Protein AF-A0A1A8KL13-F1 (afdb_monomer_lite)

InterPro domains:
  IPR046378 Daxx, histone-binding domain [PF20920] (155-240)
  IPR046378 Daxx, histone-binding domain [cd13150] (44-247)
  IPR046426 Daxx, histone-binding domain superfamily [G3DSA:1.20.58.2170] (37-249)

Foldseek 3Di:
DDDDDDDDDDDDDDDDDDDDDPPVVVVVVVVVVVVVVVVVVVLVVVLVVLVVVLVVLVVLLVVLLPDDADPVLVPDCCRSVNVSVVSVVVSLVSLVVSCVSVVHDSDPVFLLQDQDQFDQDPDVQLSVQVSVVCNDPCCLVPPDDLVRSLVSLVVSCVVVVVVDDPVRSSVRSVRRRVVSVVSSVVSVVVRCVVPDDDPVCPPDDPVPDCLVVDVVVVVVVVVVVVVVVVVVVVVVVVVVVVVVVVVVVVVVVVVVVVVVVVPDDDDDDDDDDDDD

Sequence (276 aa):
SLQSKTKVEEEEGKPAAERASTSGVQEVKEESEEAQRKAKRALRKQIAHLENLLKSYNDEISRLQQAELTLDDMETEDSTYIQEHKLKRKMMKIYEKLCELKGCNTLTGRVIEQKIKFKTTRFPEINRKIERFINSPEARSNPPDYHDIRQLVVRVNERHNLCLNRKQVSQIAQEAFRDTGSLLQERRHLDLVYNFGSRLTDAYKPADDPALSDLSLLKKLRSNREVALSRLDDVIKKYAVKQDDTEEQERIRRLEKNGKEKEKPEEGKQTSQVNG

Secondary structure (DSSP, 8-state):
----------------------HHHHHHHHHHHHHHHHHHHHHHHHHHHHHHHHHHHHHHHHHHTT----HHHHTSTT-HHHHHHHHHHHHHHHHHHHHHHHT-------GGGS------SS-HHHHHHHHHHTTSSGGGTS---HHHHHHHHHHHHHHTT----HHHHHHHHHHHHHHHHHHHHHHHHHHHHHT-S-TTTTT--GGG-GGGT-HHHHHHHHHHHHHHHHHHHHHHHHHHHHHHHHHHHHHHHHHHHHHHTT--------------

Structure (mmCIF, N/CA/C/O backbone):
data_AF-A0A1A8KL13-F1
#
_entry.id   AF-A0A1A8KL13-F1
#
loop_
_atom_site.group_PDB
_atom_site.id
_atom_site.type_symbol
_atom_site.label_atom_id
_atom_site.label_alt_id
_atom_site.label_comp_id
_atom_site.label_asym_id
_atom_site.label_entity_id
_atom_site.label_seq_id
_atom_site.pdbx_PDB_ins_code
_atom_site.Cartn_x
_atom_site.Cartn_y
_atom_site.Cartn_z
_atom_site.occupancy
_atom_site.B_iso_or_equiv
_atom_site.auth_seq_id
_atom_site.auth_comp_id
_atom_site.auth_asym_id
_atom_site.auth_atom_id
_atom_site.pdbx_PDB_model_num
ATOM 1 N N . SER A 1 1 ? -56.656 -53.914 -47.369 1.00 37.56 1 SER A N 1
ATOM 2 C CA . SER A 1 1 ? -57.931 -53.498 -47.979 1.00 37.56 1 SER A CA 1
ATOM 3 C C . SER A 1 1 ? -57.873 -52.026 -48.304 1.00 37.56 1 SER A C 1
ATOM 5 O O . SER A 1 1 ? -57.632 -51.271 -47.376 1.00 37.56 1 SER A O 1
ATOM 7 N N . LEU A 1 2 ? -58.028 -51.567 -49.548 1.00 35.72 2 LEU A N 1
ATOM 8 C CA . LEU A 1 2 ? -58.031 -52.230 -50.875 1.00 35.72 2 LEU A CA 1
ATOM 9 C C . LEU A 1 2 ? -57.147 -51.326 -51.800 1.00 35.72 2 LEU A C 1
ATOM 11 O O . LEU A 1 2 ? -56.940 -50.171 -51.453 1.00 35.72 2 LEU A O 1
ATOM 15 N N . GLN A 1 3 ? -56.391 -51.766 -52.822 1.00 30.70 3 GLN A N 1
ATOM 16 C CA . GLN A 1 3 ? -56.797 -52.124 -54.209 1.00 30.70 3 GLN A CA 1
ATOM 17 C C . GLN A 1 3 ? -57.973 -51.268 -54.751 1.00 30.70 3 GLN A C 1
ATOM 19 O O . GLN A 1 3 ? -58.950 -51.104 -54.039 1.00 30.70 3 GLN A O 1
ATOM 24 N N . SER A 1 4 ? -57.981 -50.661 -55.949 1.00 33.69 4 SER A N 1
ATOM 25 C CA . SER A 1 4 ? -57.305 -50.871 -57.260 1.00 33.69 4 SER A CA 1
ATOM 26 C C . SER A 1 4 ? -57.058 -49.506 -57.986 1.00 33.69 4 SER A C 1
ATOM 28 O O . SER A 1 4 ? -57.709 -48.536 -57.625 1.00 33.69 4 SER A O 1
ATOM 30 N N . LYS A 1 5 ? -56.069 -49.278 -58.885 1.00 35.66 5 LYS A N 1
ATOM 31 C CA . LYS A 1 5 ? -55.924 -49.722 -60.313 1.00 35.66 5 LYS A CA 1
ATOM 32 C C . LYS A 1 5 ? -57.134 -49.314 -61.203 1.00 35.66 5 LYS A C 1
ATOM 34 O O . LYS A 1 5 ? -58.242 -49.603 -60.772 1.00 35.66 5 LYS A O 1
ATOM 39 N N . THR A 1 6 ? -57.064 -48.752 -62.435 1.00 33.50 6 THR A N 1
ATOM 40 C CA . THR A 1 6 ? -56.010 -48.274 -63.413 1.00 33.50 6 THR A CA 1
ATOM 41 C C . THR A 1 6 ? -56.727 -47.371 -64.495 1.00 33.50 6 THR A C 1
ATOM 43 O O . THR A 1 6 ? -57.932 -47.222 -64.326 1.00 33.50 6 THR A O 1
ATOM 46 N N . LYS A 1 7 ? -56.248 -46.747 -65.611 1.00 35.25 7 LYS A N 1
ATOM 47 C CA . LYS A 1 7 ? -55.024 -46.601 -66.480 1.00 35.25 7 LYS A CA 1
ATOM 48 C C . LYS A 1 7 ? -55.220 -45.339 -67.421 1.00 35.25 7 LYS A C 1
ATOM 50 O O . LYS A 1 7 ? -56.258 -44.702 -67.297 1.00 35.25 7 LYS A O 1
ATOM 55 N N . VAL A 1 8 ? -54.323 -45.105 -68.408 1.00 35.38 8 VAL A N 1
ATOM 56 C CA . VAL A 1 8 ? -54.383 -44.280 -69.673 1.00 35.38 8 VAL A CA 1
ATOM 57 C C . VAL A 1 8 ? -53.796 -42.850 -69.543 1.00 35.38 8 VAL A C 1
ATOM 59 O O . VAL A 1 8 ? -54.427 -42.003 -68.927 1.00 35.38 8 VAL A O 1
ATOM 62 N N . GLU A 1 9 ? -52.500 -42.607 -69.830 1.00 34.16 9 GLU A N 1
ATOM 63 C CA . GLU A 1 9 ? -51.790 -42.369 -71.136 1.00 34.16 9 GLU A CA 1
ATOM 64 C C . GLU A 1 9 ? -51.893 -40.902 -71.633 1.00 34.16 9 GLU A C 1
ATOM 66 O O . GLU A 1 9 ? -52.992 -40.428 -71.888 1.00 34.16 9 GLU A O 1
ATOM 71 N N . GLU A 1 10 ? -50.813 -40.108 -71.497 1.00 32.88 10 GLU A N 1
ATOM 72 C CA . GLU A 1 10 ? -49.869 -39.613 -72.553 1.00 32.88 10 GLU A CA 1
ATOM 73 C C . GLU A 1 10 ? -50.322 -38.253 -73.158 1.00 32.88 10 GLU A C 1
ATOM 75 O O . GLU A 1 10 ? -51.505 -37.941 -73.132 1.00 32.88 10 GLU A O 1
ATOM 80 N N . GLU A 1 11 ? -49.468 -37.304 -73.577 1.00 33.34 11 GLU A N 1
ATOM 81 C CA . GLU A 1 11 ? -48.111 -37.378 -74.169 1.00 33.34 11 GLU A CA 1
ATOM 82 C C . GLU A 1 11 ? -47.082 -36.373 -73.541 1.00 33.34 11 GLU A C 1
ATOM 84 O O . GLU A 1 11 ? -47.216 -35.985 -72.380 1.00 33.34 11 GLU A O 1
ATOM 89 N N . GLU A 1 12 ? -45.997 -36.012 -74.249 1.00 36.56 12 GLU A N 1
ATOM 90 C CA . GLU A 1 12 ? -44.737 -35.460 -73.695 1.00 36.56 12 GLU A CA 1
ATOM 91 C C . GLU A 1 12 ? -44.716 -33.976 -73.243 1.00 36.56 12 GLU A C 1
ATOM 93 O O . GLU A 1 12 ? -45.310 -33.089 -73.852 1.00 36.56 12 GLU A O 1
ATOM 98 N N . GLY A 1 13 ? -43.860 -33.677 -72.247 1.00 32.94 13 GLY A N 1
ATOM 99 C CA . GLY A 1 13 ? -43.459 -32.308 -71.879 1.00 32.94 13 GLY A CA 1
ATOM 100 C C . GLY A 1 13 ? -42.274 -32.234 -70.896 1.00 32.94 13 GLY A C 1
ATOM 101 O O . GLY A 1 13 ? -42.453 -32.341 -69.686 1.00 32.94 13 GLY A O 1
ATOM 102 N N . LYS A 1 14 ? -41.048 -32.021 -71.398 1.00 40.31 14 LYS A N 1
ATOM 103 C CA . LYS A 1 14 ? -39.829 -31.749 -70.591 1.00 40.31 14 LYS A CA 1
ATOM 104 C C . LYS A 1 14 ? -39.851 -30.307 -70.042 1.00 40.31 14 LYS A C 1
ATOM 106 O O . LYS A 1 14 ? -40.279 -29.415 -70.774 1.00 40.31 14 LYS A O 1
ATOM 111 N N . PRO A 1 15 ? -39.330 -30.039 -68.822 1.00 43.03 15 PRO A N 1
ATOM 112 C CA . PRO A 1 15 ? -37.883 -29.789 -68.708 1.00 43.03 15 PRO A CA 1
ATOM 113 C C . PRO A 1 15 ? -37.191 -30.222 -67.391 1.00 43.03 15 PRO A C 1
ATOM 115 O O . PRO A 1 15 ? -37.821 -30.565 -66.402 1.00 43.03 15 PRO A O 1
ATOM 118 N N . ALA A 1 16 ? -35.854 -30.125 -67.427 1.00 33.81 16 ALA A N 1
ATOM 119 C CA . ALA A 1 16 ? -34.919 -29.872 -66.318 1.00 33.81 16 ALA A CA 1
ATOM 120 C C . ALA A 1 16 ? -35.042 -30.684 -65.006 1.00 33.81 16 ALA A C 1
ATOM 122 O O . ALA A 1 16 ? -35.850 -30.398 -64.131 1.00 33.81 16 ALA A O 1
ATOM 123 N N . ALA A 1 17 ? -34.079 -31.588 -64.788 1.00 40.34 17 ALA A N 1
ATOM 124 C CA . ALA A 1 17 ? -33.784 -32.104 -63.453 1.00 40.34 17 ALA A CA 1
ATOM 125 C C . ALA A 1 17 ? -33.112 -31.019 -62.589 1.00 40.34 17 ALA A C 1
ATOM 127 O O . ALA A 1 17 ? -32.011 -30.561 -62.906 1.00 40.34 17 ALA A O 1
ATOM 128 N N . GLU A 1 18 ? -33.749 -30.653 -61.478 1.00 39.94 18 GLU A N 1
ATOM 129 C CA . GLU A 1 18 ? -33.243 -29.689 -60.497 1.00 39.94 18 GLU A CA 1
ATOM 130 C C . GLU A 1 18 ? -32.043 -30.269 -59.721 1.00 39.94 18 GLU A C 1
ATOM 132 O O . GLU A 1 18 ? -32.175 -30.888 -58.665 1.00 39.94 18 GLU A O 1
ATOM 137 N N . ARG A 1 19 ? -30.831 -30.109 -60.268 1.00 43.16 19 ARG A N 1
ATOM 138 C CA . ARG A 1 19 ? -29.587 -30.428 -59.552 1.00 43.16 19 ARG A CA 1
ATOM 139 C C . ARG A 1 19 ? -29.181 -29.246 -58.675 1.00 43.16 19 ARG A C 1
ATOM 141 O O . ARG A 1 19 ? -28.872 -28.173 -59.185 1.00 43.16 19 ARG A O 1
ATOM 148 N N . ALA A 1 20 ? -29.175 -29.472 -57.362 1.00 48.50 20 ALA A N 1
ATOM 149 C CA . ALA A 1 20 ? -28.914 -28.456 -56.348 1.00 48.50 20 ALA A CA 1
ATOM 150 C C . ALA A 1 20 ? -27.607 -27.677 -56.591 1.00 48.50 20 ALA A C 1
ATOM 152 O O . ALA A 1 20 ? -26.526 -28.262 -56.681 1.00 48.50 20 ALA A O 1
ATOM 153 N N . SER A 1 21 ? -27.703 -26.346 -56.634 1.00 47.25 21 SER A N 1
ATOM 154 C CA . SER A 1 21 ? -26.545 -25.457 -56.767 1.00 47.25 21 SER A CA 1
ATOM 155 C C . SER A 1 21 ? -25.908 -25.196 -55.398 1.00 47.25 21 SER A C 1
ATOM 157 O O . SER A 1 21 ? -26.270 -24.257 -54.692 1.00 47.25 21 SER A O 1
ATOM 159 N N . THR A 1 22 ? -24.972 -26.056 -54.990 1.00 52.09 22 THR A N 1
ATOM 160 C CA . THR A 1 22 ? -24.276 -25.941 -53.692 1.00 52.09 22 THR A CA 1
ATOM 161 C C . THR A 1 22 ? -23.053 -25.013 -53.720 1.00 52.09 22 THR A C 1
ATOM 163 O O . THR A 1 22 ? -22.595 -24.592 -52.658 1.00 52.09 22 THR A O 1
ATOM 166 N N . SER A 1 23 ? -22.538 -24.666 -54.909 1.00 53.09 23 SER A N 1
ATOM 167 C CA . SER A 1 23 ? -21.228 -24.008 -55.094 1.00 53.09 23 SER A CA 1
ATOM 168 C C . SER A 1 23 ? -21.122 -22.640 -54.409 1.00 53.09 23 SER A C 1
ATOM 170 O O . SER A 1 23 ? -20.253 -22.434 -53.564 1.00 53.09 23 SER A O 1
ATOM 172 N N . GLY A 1 24 ? -22.063 -21.726 -54.684 1.00 47.03 24 GLY A N 1
ATOM 173 C CA . GLY A 1 24 ? -21.998 -20.343 -54.185 1.00 47.03 24 GLY A CA 1
ATOM 174 C C . GLY A 1 24 ? -22.129 -20.197 -52.661 1.00 47.03 24 GLY A C 1
ATOM 175 O O . GLY A 1 24 ? -21.811 -19.148 -52.110 1.00 47.03 24 GLY A O 1
ATOM 176 N N . VAL A 1 25 ? -22.565 -21.247 -51.952 1.00 50.44 25 VAL A N 1
ATOM 177 C CA . VAL A 1 25 ? -22.619 -21.274 -50.477 1.00 50.44 25 VAL A CA 1
ATOM 178 C C . VAL A 1 25 ? -21.300 -21.778 -49.869 1.00 50.44 25 VAL A C 1
ATOM 180 O O . VAL A 1 25 ? -21.048 -21.547 -48.685 1.00 50.44 25 VAL A O 1
ATOM 183 N N . GLN A 1 26 ? -20.441 -22.440 -50.653 1.00 53.59 26 GLN A N 1
ATOM 184 C CA . GLN A 1 26 ? -19.089 -22.822 -50.236 1.00 53.59 26 GLN A CA 1
ATOM 185 C C . GLN A 1 26 ? -18.096 -21.677 -50.451 1.00 53.59 26 GLN A C 1
ATOM 187 O O . GLN A 1 26 ? -17.428 -21.289 -49.499 1.00 53.59 26 GLN A O 1
ATOM 192 N N . GLU A 1 27 ? -18.068 -21.062 -51.635 1.00 56.47 27 GLU A N 1
ATOM 193 C CA . GLU A 1 27 ? -17.116 -19.986 -51.973 1.00 56.47 27 GLU A CA 1
ATOM 194 C C . GLU A 1 27 ? -17.206 -18.802 -50.988 1.00 56.47 27 GLU A C 1
ATOM 196 O O . GLU A 1 27 ? -16.209 -18.407 -50.384 1.00 56.47 27 GLU A O 1
ATOM 201 N N . VAL A 1 28 ? -18.423 -18.321 -50.700 1.00 58.62 28 VAL A N 1
ATOM 202 C CA . VAL A 1 28 ? -18.668 -17.227 -49.735 1.00 58.62 28 VAL A CA 1
ATOM 203 C C . VAL A 1 28 ? -18.303 -17.617 -48.289 1.00 58.62 28 VAL A C 1
ATOM 205 O O . VAL A 1 28 ? -17.945 -16.758 -47.476 1.00 58.62 28 VAL A O 1
ATOM 208 N N . LYS A 1 29 ? -18.349 -18.912 -47.936 1.00 61.25 29 LYS A N 1
ATOM 209 C CA . LYS A 1 29 ? -17.841 -19.397 -46.640 1.00 61.25 29 LYS A CA 1
ATOM 210 C C . LYS A 1 29 ? -16.318 -19.436 -46.611 1.00 61.25 29 LYS A C 1
ATOM 212 O O . LYS A 1 29 ? -15.739 -19.047 -45.601 1.00 61.25 29 LYS A O 1
ATOM 217 N N . GLU A 1 30 ? -15.678 -19.878 -47.687 1.00 65.00 30 GLU A N 1
ATOM 218 C CA . GLU A 1 30 ? -14.223 -20.009 -47.765 1.00 65.00 30 GLU A CA 1
ATOM 219 C C . GLU A 1 30 ? -13.527 -18.640 -47.767 1.00 65.00 30 GLU A C 1
ATOM 221 O O . GLU A 1 30 ? -12.576 -18.456 -47.003 1.00 65.00 30 GLU A O 1
ATOM 226 N N . GLU A 1 31 ? -14.055 -17.635 -48.478 1.00 67.88 31 GLU A N 1
ATOM 227 C CA . GLU A 1 31 ? -13.571 -16.247 -48.369 1.00 67.88 31 GLU A CA 1
ATOM 228 C C . GLU A 1 31 ? -13.740 -15.682 -46.948 1.00 67.88 31 GLU A C 1
ATOM 230 O O . GLU A 1 31 ? -12.814 -15.080 -46.394 1.00 67.88 31 GLU A O 1
ATOM 235 N N . SER A 1 32 ? -14.899 -15.913 -46.318 1.00 74.88 32 SER A N 1
ATOM 236 C CA . SER A 1 32 ? -15.169 -15.496 -44.933 1.00 74.88 32 SER A CA 1
ATOM 237 C C . SER A 1 32 ? -14.210 -16.157 -43.936 1.00 74.88 32 SER A C 1
ATOM 239 O O . SER A 1 32 ? -13.670 -15.497 -43.040 1.00 74.88 32 SER A O 1
ATOM 241 N N . GLU A 1 33 ? -13.925 -17.449 -44.104 1.00 77.81 33 GLU A N 1
ATOM 242 C CA . GLU A 1 33 ? -12.931 -18.152 -43.301 1.00 77.81 33 GLU A CA 1
ATOM 243 C C . GLU A 1 33 ? -11.511 -17.638 -43.545 1.00 77.81 33 GLU A C 1
ATOM 245 O O . GLU A 1 33 ? -10.759 -17.462 -42.582 1.00 77.81 33 GLU A O 1
ATOM 250 N N . GLU A 1 34 ? -11.118 -17.362 -44.789 1.00 82.81 34 GLU A N 1
ATOM 251 C CA . GLU A 1 34 ? -9.779 -16.856 -45.080 1.00 82.81 34 GLU A CA 1
ATOM 252 C C . GLU A 1 34 ? -9.581 -15.432 -44.538 1.00 82.81 34 GLU A C 1
ATOM 254 O O . GLU A 1 34 ? -8.545 -15.142 -43.931 1.00 82.81 34 GLU A O 1
ATOM 259 N N . ALA A 1 35 ? -10.597 -14.570 -44.639 1.00 82.94 35 ALA A N 1
ATOM 260 C CA . ALA A 1 35 ? -10.623 -13.252 -44.008 1.00 82.94 35 ALA A CA 1
ATOM 261 C C . ALA A 1 35 ? -10.487 -13.354 -42.477 1.00 82.94 35 ALA A C 1
ATOM 263 O O . ALA A 1 35 ? -9.654 -12.668 -41.875 1.00 82.94 35 ALA A O 1
ATOM 264 N N . GLN A 1 36 ? -11.212 -14.276 -41.834 1.00 83.19 36 GLN A N 1
ATOM 265 C CA . GLN A 1 36 ? -11.056 -14.544 -40.401 1.00 83.19 36 GLN A CA 1
ATOM 266 C C . GLN A 1 36 ? -9.662 -15.084 -40.045 1.00 83.1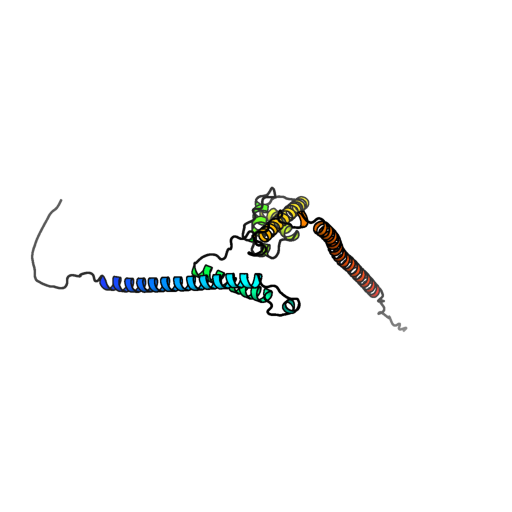9 36 GLN A C 1
ATOM 268 O O . GLN A 1 36 ? -9.108 -14.707 -39.010 1.00 83.19 36 GLN A O 1
ATOM 273 N N . ARG A 1 37 ? -9.069 -15.955 -40.872 1.00 86.56 37 ARG A N 1
ATOM 274 C CA . ARG A 1 37 ? -7.701 -16.477 -40.681 1.00 86.56 37 ARG A CA 1
ATOM 275 C C . ARG A 1 37 ? -6.665 -15.350 -40.817 1.00 86.56 37 ARG A C 1
ATOM 277 O O . ARG A 1 37 ? -5.769 -15.249 -39.974 1.00 86.56 37 ARG A O 1
ATOM 284 N N . LYS A 1 38 ? -6.825 -14.451 -41.797 1.00 88.31 38 LYS A N 1
ATOM 285 C CA . LYS A 1 38 ? -6.020 -13.227 -41.984 1.00 88.31 38 LYS A CA 1
ATOM 286 C C . LYS A 1 38 ? -6.126 -12.294 -40.768 1.00 88.31 38 LYS A C 1
ATOM 288 O O . LYS A 1 38 ? -5.093 -11.925 -40.207 1.00 88.31 38 LYS A O 1
ATOM 293 N N . ALA A 1 39 ? -7.337 -12.008 -40.284 1.00 88.12 39 ALA A N 1
ATOM 294 C CA . ALA A 1 39 ? -7.570 -11.192 -39.087 1.00 88.12 39 ALA A CA 1
ATOM 295 C C . ALA A 1 39 ? -6.948 -11.810 -37.817 1.00 88.12 39 ALA A C 1
ATOM 297 O O . ALA A 1 39 ? -6.201 -11.142 -37.100 1.00 88.12 39 ALA A O 1
ATOM 298 N N . LYS A 1 40 ? -7.153 -13.114 -37.577 1.00 89.44 40 LYS A N 1
ATOM 299 C CA . LYS A 1 40 ? -6.538 -13.856 -36.457 1.00 89.44 40 LYS A CA 1
ATOM 300 C C . LYS A 1 40 ? -5.000 -13.834 -36.529 1.00 89.44 40 LYS A C 1
ATOM 302 O O . LYS A 1 40 ? -4.340 -13.745 -35.493 1.00 89.44 40 LYS A O 1
ATOM 307 N N . ARG A 1 41 ? -4.405 -13.860 -37.731 1.00 92.00 41 ARG A N 1
ATOM 308 C CA . ARG A 1 41 ? -2.948 -13.720 -37.936 1.00 92.00 41 ARG A CA 1
ATOM 309 C C . ARG A 1 41 ? -2.451 -12.294 -37.668 1.00 92.00 41 ARG A C 1
ATOM 311 O O . ARG A 1 41 ? -1.375 -12.145 -37.091 1.00 92.00 41 ARG A O 1
ATOM 318 N N . ALA A 1 42 ? -3.212 -11.266 -38.045 1.00 92.31 42 ALA A N 1
ATOM 319 C CA . ALA A 1 42 ? -2.887 -9.868 -37.750 1.00 92.31 42 ALA A CA 1
ATOM 320 C C . ALA A 1 42 ? -2.924 -9.581 -36.237 1.00 92.31 42 ALA A C 1
ATOM 322 O O . ALA A 1 42 ? -1.948 -9.063 -35.695 1.00 92.31 42 ALA A O 1
ATOM 323 N N . LEU A 1 43 ? -3.976 -10.027 -35.541 1.00 92.56 43 LEU A N 1
ATOM 324 C CA . LEU A 1 43 ? -4.105 -9.913 -34.083 1.00 92.56 43 LEU A CA 1
ATOM 325 C C . LEU A 1 43 ? -2.925 -10.569 -33.345 1.00 92.56 43 LEU A C 1
ATOM 327 O O . LEU A 1 43 ? -2.322 -9.954 -32.469 1.00 92.56 43 LEU A O 1
ATOM 331 N N . ARG A 1 44 ? -2.523 -11.785 -33.747 1.00 94.00 44 ARG A N 1
ATOM 332 C CA . ARG A 1 44 ? -1.343 -12.467 -33.179 1.00 94.00 44 ARG A CA 1
ATOM 333 C C . ARG A 1 44 ? -0.044 -11.673 -33.374 1.00 94.00 44 ARG A C 1
ATOM 335 O O . ARG A 1 44 ? 0.757 -11.610 -32.447 1.00 94.00 44 ARG A O 1
ATOM 342 N N . LYS A 1 45 ? 0.159 -11.037 -34.538 1.00 94.81 45 LYS A N 1
ATOM 343 C CA . LYS A 1 45 ? 1.315 -10.147 -34.771 1.00 94.81 45 LYS A CA 1
ATOM 344 C C . LYS A 1 45 ? 1.280 -8.912 -33.863 1.00 94.81 45 LYS A C 1
ATOM 346 O O . LYS A 1 45 ? 2.317 -8.537 -33.327 1.00 94.81 45 LYS A O 1
ATOM 351 N N . GLN A 1 46 ? 0.109 -8.297 -33.685 1.00 94.75 46 GLN A N 1
ATOM 352 C CA . GLN A 1 46 ? -0.061 -7.120 -32.828 1.00 94.75 46 GLN A CA 1
ATOM 353 C C . GLN A 1 46 ? 0.228 -7.442 -31.355 1.00 94.75 46 GLN A C 1
ATOM 355 O O . GLN A 1 46 ? 0.951 -6.694 -30.702 1.00 94.75 46 GLN A O 1
ATOM 360 N N . ILE A 1 47 ? -0.278 -8.576 -30.856 1.00 95.44 47 ILE A N 1
ATOM 361 C CA . ILE A 1 47 ? -0.001 -9.063 -29.497 1.00 95.44 47 ILE A CA 1
ATOM 362 C C . ILE A 1 47 ? 1.507 -9.287 -29.309 1.00 95.44 47 ILE A C 1
ATOM 364 O O . ILE A 1 47 ? 2.088 -8.687 -28.411 1.00 95.44 47 ILE A O 1
ATOM 368 N N . ALA A 1 48 ? 2.162 -10.034 -30.205 1.00 96.38 48 ALA A N 1
ATOM 369 C CA . ALA A 1 48 ? 3.601 -10.299 -30.110 1.00 96.38 48 ALA A CA 1
ATOM 370 C C . ALA A 1 48 ? 4.464 -9.020 -30.191 1.00 96.38 48 ALA A C 1
ATOM 372 O O . ALA A 1 48 ? 5.498 -8.919 -29.532 1.00 96.38 48 ALA A O 1
ATOM 373 N N . HIS A 1 49 ? 4.050 -8.017 -30.973 1.00 96.56 49 HIS A N 1
ATOM 374 C CA . HIS A 1 49 ? 4.725 -6.716 -31.010 1.00 96.56 49 HIS A CA 1
ATOM 375 C C . HIS A 1 49 ? 4.611 -5.971 -29.670 1.00 96.56 49 HIS A C 1
ATOM 377 O O . HIS A 1 49 ? 5.615 -5.477 -29.160 1.00 96.56 49 HIS A O 1
ATOM 383 N N . LEU A 1 50 ? 3.414 -5.932 -29.076 1.00 96.19 50 LEU A N 1
ATOM 384 C CA . LEU A 1 50 ? 3.184 -5.295 -27.776 1.00 96.19 50 LEU A CA 1
ATOM 385 C C . LEU A 1 50 ? 3.885 -6.041 -26.629 1.00 96.19 50 LEU A C 1
ATOM 387 O O . LEU A 1 50 ? 4.402 -5.394 -25.726 1.00 96.19 50 LEU A O 1
ATOM 391 N N . GLU A 1 51 ? 3.975 -7.372 -26.678 1.00 96.31 51 GLU A N 1
ATOM 392 C CA . GLU A 1 51 ? 4.740 -8.182 -25.715 1.00 96.31 51 GLU A CA 1
ATOM 393 C C . GLU A 1 51 ? 6.250 -7.906 -25.802 1.00 96.31 51 GLU A C 1
ATOM 395 O O . GLU A 1 51 ? 6.904 -7.711 -24.776 1.00 96.31 51 GLU A O 1
ATOM 400 N N . ASN A 1 52 ? 6.803 -7.795 -27.015 1.00 97.00 52 ASN A N 1
ATOM 401 C CA . ASN A 1 52 ? 8.203 -7.408 -27.217 1.00 97.00 52 ASN A CA 1
ATOM 402 C C . ASN A 1 52 ? 8.485 -5.967 -26.752 1.00 97.00 52 ASN A C 1
ATOM 404 O O . ASN A 1 52 ? 9.529 -5.710 -26.152 1.00 97.00 52 ASN A O 1
ATOM 408 N N . LEU A 1 53 ? 7.552 -5.034 -26.974 1.00 96.75 53 LEU A N 1
ATOM 409 C CA . LEU A 1 53 ? 7.658 -3.657 -26.479 1.00 96.75 53 LEU A CA 1
ATOM 410 C C . LEU A 1 53 ? 7.580 -3.596 -24.943 1.00 96.75 53 LEU A C 1
ATOM 412 O O . LEU A 1 53 ? 8.360 -2.880 -24.318 1.00 96.75 53 LEU A O 1
ATOM 416 N N . LEU A 1 54 ? 6.696 -4.392 -24.330 1.00 96.25 54 LEU A N 1
ATOM 417 C CA . LEU A 1 54 ? 6.589 -4.533 -22.876 1.00 96.25 54 LEU A CA 1
ATOM 418 C C . LEU A 1 54 ? 7.902 -5.063 -22.274 1.00 96.25 54 LEU A C 1
ATOM 420 O O . LEU A 1 54 ? 8.374 -4.523 -21.273 1.00 96.25 54 LEU A O 1
ATOM 424 N N . LYS A 1 55 ? 8.530 -6.063 -22.914 1.00 97.06 55 LYS A N 1
ATOM 425 C CA . LYS A 1 55 ? 9.860 -6.551 -22.524 1.00 97.06 55 LYS A CA 1
ATOM 426 C C . LYS A 1 55 ? 10.915 -5.444 -22.631 1.00 97.06 55 LYS A C 1
ATOM 428 O O . LYS A 1 55 ? 11.628 -5.207 -21.663 1.00 97.06 55 LYS A O 1
ATOM 433 N N . SER A 1 56 ? 10.984 -4.740 -23.762 1.00 97.62 56 SER A N 1
ATOM 434 C CA . SER A 1 56 ? 11.947 -3.648 -23.966 1.00 97.62 56 SER A CA 1
ATOM 435 C C . SER A 1 56 ? 11.822 -2.550 -22.901 1.00 97.62 56 SER A C 1
ATOM 437 O O . SER A 1 56 ? 12.839 -2.077 -22.401 1.00 97.62 56 SER A O 1
ATOM 439 N N . TYR A 1 57 ? 10.600 -2.187 -22.495 1.00 97.44 57 TYR A N 1
ATOM 440 C CA . TYR A 1 57 ? 10.387 -1.225 -21.408 1.00 97.44 57 TYR A CA 1
ATOM 441 C C . TYR A 1 57 ? 10.785 -1.781 -20.036 1.00 97.44 57 TYR A C 1
ATOM 443 O O . TYR A 1 57 ? 11.356 -1.046 -19.241 1.00 97.44 57 TYR A O 1
ATOM 451 N N . ASN A 1 58 ? 10.521 -3.058 -19.748 1.00 97.00 58 ASN A N 1
ATOM 452 C CA . ASN A 1 58 ? 10.942 -3.720 -18.508 1.00 97.00 58 ASN A CA 1
ATOM 453 C C . ASN A 1 58 ? 12.479 -3.800 -18.381 1.00 97.00 58 ASN A C 1
ATOM 455 O O . ASN A 1 58 ? 13.030 -3.572 -17.302 1.00 97.00 58 ASN A O 1
ATOM 459 N N . ASP A 1 59 ? 13.179 -4.077 -19.480 1.00 97.19 59 ASP A N 1
ATOM 460 C CA . ASP A 1 59 ? 14.643 -4.131 -19.503 1.00 97.19 59 ASP A CA 1
ATOM 461 C C . ASP A 1 59 ? 15.259 -2.719 -19.371 1.00 97.19 59 ASP A C 1
ATOM 463 O O . ASP A 1 59 ? 16.187 -2.533 -18.586 1.00 97.19 59 ASP A O 1
ATOM 467 N N . GLU A 1 60 ? 14.680 -1.693 -20.007 1.00 97.62 60 GLU A N 1
ATOM 468 C CA . GLU A 1 60 ? 15.104 -0.289 -19.836 1.00 97.62 60 GLU A CA 1
ATOM 469 C C . GLU A 1 60 ? 14.786 0.274 -18.435 1.00 97.62 60 GLU A C 1
ATOM 471 O O . GLU A 1 60 ? 15.612 0.966 -17.844 1.00 97.62 60 GLU A O 1
ATOM 476 N N . ILE A 1 61 ? 13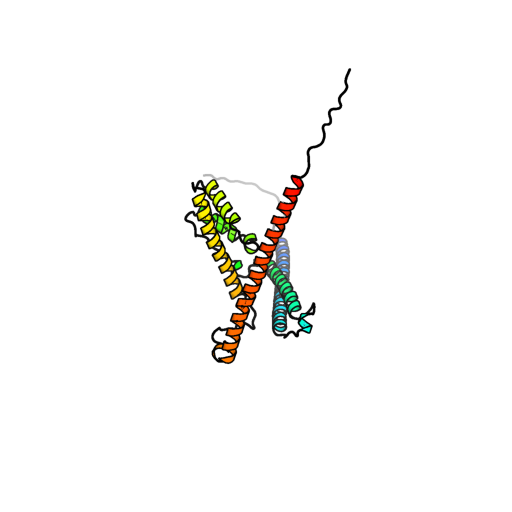.636 -0.072 -17.844 1.00 97.31 61 ILE A N 1
ATOM 477 C CA . ILE A 1 61 ? 13.326 0.232 -16.434 1.00 97.31 61 ILE A CA 1
ATOM 478 C C . ILE A 1 61 ? 14.378 -0.400 -15.512 1.00 97.31 61 ILE A C 1
ATOM 480 O O . ILE A 1 61 ? 14.817 0.240 -14.561 1.00 97.31 61 ILE A O 1
ATOM 484 N N . SER A 1 62 ? 14.827 -1.622 -15.813 1.00 96.94 62 SER A N 1
ATOM 485 C CA . SER A 1 62 ? 15.871 -2.298 -15.030 1.00 96.94 62 SER A CA 1
ATOM 486 C C . SER A 1 62 ? 17.233 -1.605 -15.159 1.00 96.94 62 SER A C 1
ATOM 488 O O . SER A 1 62 ? 17.968 -1.539 -14.179 1.00 96.94 62 SER A O 1
ATOM 490 N N . ARG A 1 63 ? 17.550 -1.043 -16.336 1.00 97.38 63 ARG A N 1
ATOM 491 C CA . ARG A 1 63 ? 18.750 -0.219 -16.557 1.00 97.38 63 ARG A CA 1
ATOM 492 C C . ARG A 1 63 ? 18.687 1.097 -15.775 1.00 97.38 63 ARG A C 1
ATOM 494 O O . ARG A 1 63 ? 19.667 1.470 -15.142 1.00 97.38 63 ARG A O 1
ATOM 501 N N . LEU A 1 64 ? 17.544 1.787 -15.790 1.00 96.81 64 LEU A N 1
ATOM 502 C CA . LEU A 1 64 ? 17.354 3.040 -15.047 1.00 96.81 64 LEU A CA 1
ATOM 503 C C . LEU A 1 64 ? 17.408 2.831 -13.528 1.00 96.81 64 LEU A C 1
ATOM 505 O O . LEU A 1 64 ? 17.993 3.652 -12.834 1.00 96.81 64 LEU A O 1
ATOM 509 N N . GLN A 1 65 ? 16.883 1.711 -13.021 1.00 96.31 65 GLN A N 1
ATOM 510 C CA . GLN A 1 65 ? 16.975 1.333 -11.602 1.00 96.31 65 GLN A CA 1
ATOM 511 C C . GLN A 1 65 ? 18.404 1.016 -11.130 1.00 96.31 65 GLN A C 1
ATOM 513 O O . GLN A 1 65 ? 18.644 0.988 -9.928 1.00 96.31 65 GLN A O 1
ATOM 518 N N . GLN A 1 66 ? 19.332 0.747 -12.054 1.00 96.06 66 GLN A N 1
ATOM 519 C CA . GLN A 1 66 ? 20.754 0.515 -11.773 1.00 96.06 66 GLN A CA 1
ATOM 520 C C . GLN A 1 66 ? 21.610 1.781 -11.920 1.00 96.06 66 GLN A C 1
ATOM 522 O O . GLN A 1 66 ? 22.796 1.744 -11.603 1.00 96.06 66 GLN A O 1
ATOM 527 N N . ALA A 1 67 ? 21.045 2.885 -12.417 1.00 95.56 67 ALA A N 1
ATOM 528 C CA . ALA A 1 67 ? 21.761 4.146 -12.528 1.00 95.56 67 ALA A CA 1
ATOM 529 C C . ALA A 1 67 ? 21.799 4.851 -11.165 1.00 95.56 67 ALA A C 1
ATOM 531 O O . ALA A 1 67 ? 20.757 5.108 -10.564 1.00 95.56 67 ALA A O 1
ATOM 532 N N . GLU A 1 68 ? 22.998 5.193 -10.702 1.00 94.88 68 GLU A N 1
ATOM 533 C CA . GLU A 1 68 ? 23.184 6.104 -9.573 1.00 94.88 68 GLU A CA 1
ATOM 534 C C . GLU A 1 68 ? 22.748 7.527 -9.975 1.00 94.88 68 GLU A C 1
ATOM 536 O O . GLU A 1 68 ? 22.833 7.899 -11.147 1.00 94.88 68 GLU A O 1
ATOM 541 N N . LEU A 1 69 ? 22.255 8.314 -9.013 1.00 95.06 69 LEU A N 1
ATOM 542 C CA . LEU A 1 69 ? 21.904 9.725 -9.205 1.00 95.06 69 LEU A CA 1
ATOM 543 C C . LEU A 1 69 ? 22.847 10.585 -8.364 1.00 95.06 69 LEU A C 1
ATOM 545 O O . LEU A 1 69 ? 23.011 10.332 -7.168 1.00 95.06 69 LEU A O 1
ATOM 549 N N . THR A 1 70 ? 23.420 11.626 -8.964 1.00 96.00 70 THR A N 1
ATOM 550 C CA . THR A 1 70 ? 24.080 12.701 -8.213 1.00 96.00 70 THR A CA 1
ATOM 551 C C . THR A 1 70 ? 23.046 13.648 -7.592 1.00 96.00 70 THR A C 1
ATOM 553 O O . THR A 1 70 ? 21.852 13.577 -7.892 1.00 96.00 70 THR A O 1
ATOM 556 N N . LEU A 1 71 ? 23.491 14.554 -6.714 1.00 95.25 71 LEU A N 1
ATOM 557 C CA . LEU A 1 71 ? 22.613 15.594 -6.162 1.00 95.25 71 LEU A CA 1
ATOM 558 C C . LEU A 1 71 ? 22.087 16.519 -7.270 1.00 95.25 71 LEU A C 1
ATOM 560 O O . LEU A 1 71 ? 20.894 16.805 -7.299 1.00 95.25 71 LEU A O 1
ATOM 564 N N . ASP A 1 72 ? 22.947 16.888 -8.219 1.00 95.00 72 ASP A N 1
ATOM 565 C CA . ASP A 1 72 ? 22.597 17.712 -9.377 1.00 95.00 72 ASP A CA 1
ATOM 566 C C . ASP A 1 72 ? 21.543 17.005 -10.255 1.00 95.00 72 ASP A C 1
ATOM 568 O O . ASP A 1 72 ? 20.552 17.620 -10.649 1.00 95.00 72 ASP A O 1
ATOM 572 N N . ASP A 1 73 ? 21.684 15.690 -10.491 1.00 93.69 73 ASP A N 1
ATOM 573 C CA . ASP A 1 73 ? 20.677 14.896 -11.217 1.00 93.69 73 ASP A CA 1
ATOM 574 C C . ASP A 1 73 ? 19.312 14.923 -10.517 1.00 93.69 73 ASP A C 1
ATOM 576 O O . ASP A 1 73 ? 18.281 14.985 -11.191 1.00 93.69 73 ASP A O 1
ATOM 580 N N . MET A 1 74 ? 19.283 14.879 -9.179 1.00 93.00 74 MET A N 1
ATOM 581 C CA . MET A 1 74 ? 18.041 14.883 -8.394 1.00 93.00 74 MET A CA 1
ATOM 582 C C . MET A 1 74 ? 17.238 16.185 -8.532 1.00 93.00 74 MET A C 1
ATOM 584 O O . MET A 1 74 ? 16.024 16.154 -8.320 1.00 93.00 74 MET A O 1
ATOM 588 N N . GLU A 1 75 ? 17.869 17.297 -8.918 1.00 93.38 75 GLU A N 1
ATOM 589 C CA . GLU A 1 75 ? 17.183 18.567 -9.198 1.00 93.38 75 GLU A CA 1
ATOM 590 C C . GLU A 1 75 ? 16.572 18.624 -10.617 1.00 93.38 75 GLU A C 1
ATOM 592 O O . GLU A 1 75 ? 15.767 19.510 -10.909 1.00 93.38 75 GLU A O 1
ATOM 597 N N . THR A 1 76 ? 16.885 17.670 -11.507 1.00 94.69 76 THR A N 1
ATOM 598 C CA . THR A 1 76 ? 16.430 17.698 -12.912 1.00 94.69 76 THR A CA 1
ATOM 599 C C . THR A 1 76 ? 15.034 17.089 -13.147 1.00 94.69 76 THR A C 1
ATOM 601 O O . THR A 1 76 ? 14.695 15.999 -12.674 1.00 94.69 76 THR A O 1
ATOM 604 N N . GLU A 1 77 ? 14.223 17.747 -13.990 1.00 92.94 77 GLU A N 1
ATOM 605 C CA . GLU A 1 77 ? 12.858 17.308 -14.363 1.00 92.94 77 GLU A CA 1
ATOM 606 C C . GLU A 1 77 ? 12.793 16.019 -15.218 1.00 92.94 77 GLU A C 1
ATOM 608 O O . GLU A 1 77 ? 11.710 15.458 -15.455 1.00 92.94 77 GLU A O 1
ATOM 613 N N . ASP A 1 78 ? 13.936 15.544 -15.715 1.00 92.94 78 ASP A N 1
ATOM 614 C CA . ASP A 1 78 ? 14.052 14.287 -16.462 1.00 92.94 78 ASP A CA 1
ATOM 615 C C . ASP A 1 78 ? 15.188 13.397 -15.945 1.00 92.94 78 ASP A C 1
ATOM 617 O O . ASP A 1 78 ? 15.802 12.651 -16.706 1.00 92.94 78 ASP A O 1
ATOM 621 N N . SER A 1 79 ? 15.435 13.441 -14.632 1.00 95.62 79 SER A N 1
ATOM 622 C CA . SER A 1 79 ? 16.301 12.487 -13.933 1.00 95.62 79 SER A CA 1
ATOM 623 C C . SER A 1 79 ? 15.890 11.034 -14.196 1.00 95.62 79 SER A C 1
ATOM 625 O O . SER A 1 79 ? 14.730 10.734 -14.503 1.00 95.62 79 SER A O 1
ATOM 627 N N . THR A 1 80 ? 16.827 10.095 -14.046 1.00 95.75 80 THR A N 1
ATOM 628 C CA . THR A 1 80 ? 16.608 8.659 -14.321 1.00 95.75 80 THR A CA 1
ATOM 629 C C . THR A 1 80 ? 15.404 8.084 -13.567 1.00 95.75 80 THR A C 1
ATOM 631 O O . THR A 1 80 ? 14.618 7.338 -14.150 1.00 95.75 80 THR A O 1
ATOM 634 N N . TYR A 1 81 ? 15.180 8.507 -12.320 1.00 95.94 81 TYR A N 1
ATOM 635 C CA . TYR A 1 81 ? 13.999 8.166 -11.517 1.00 95.94 81 TYR A CA 1
ATOM 636 C C . TYR A 1 81 ? 12.679 8.675 -12.133 1.00 95.94 81 TYR A C 1
ATOM 638 O O . TYR A 1 81 ? 11.671 7.962 -12.194 1.00 95.94 81 TYR A O 1
ATOM 646 N N . ILE A 1 82 ? 12.670 9.906 -12.651 1.00 96.56 82 ILE A N 1
ATOM 647 C CA . ILE A 1 82 ? 11.500 10.477 -13.324 1.00 96.56 82 ILE A CA 1
ATOM 648 C C . ILE A 1 82 ? 11.269 9.806 -14.691 1.00 96.56 82 ILE A C 1
ATOM 650 O O . ILE A 1 82 ? 10.114 9.536 -15.042 1.00 96.56 82 ILE A O 1
ATOM 654 N N . GLN A 1 83 ? 12.329 9.457 -15.428 1.00 96.19 83 GLN A N 1
ATOM 655 C CA . GLN A 1 83 ? 12.247 8.640 -16.647 1.00 96.19 83 GLN A CA 1
ATOM 656 C C . GLN A 1 83 ? 11.673 7.246 -16.356 1.00 96.19 83 GLN A C 1
ATOM 658 O O . GLN A 1 83 ? 10.762 6.796 -17.057 1.00 96.19 83 GLN A O 1
ATOM 663 N N . GLU A 1 84 ? 12.115 6.591 -15.280 1.00 96.75 84 GLU A N 1
ATOM 664 C CA . GLU A 1 84 ? 11.613 5.288 -14.838 1.00 96.75 84 GLU A CA 1
ATOM 665 C C . GLU A 1 84 ? 10.103 5.349 -14.549 1.00 96.75 84 GLU A C 1
ATOM 667 O O . GLU A 1 84 ? 9.325 4.527 -15.039 1.00 96.75 84 GLU A O 1
ATOM 672 N N . HIS A 1 85 ? 9.645 6.385 -13.838 1.00 96.50 85 HIS A N 1
ATOM 673 C CA . HIS A 1 85 ? 8.222 6.631 -13.591 1.00 96.50 85 HIS A CA 1
ATOM 674 C C . HIS A 1 85 ? 7.435 6.980 -14.876 1.00 96.50 85 HIS A C 1
ATOM 676 O O . HIS A 1 85 ? 6.270 6.585 -15.026 1.00 96.50 85 HIS A O 1
ATOM 682 N N . LYS A 1 86 ? 8.038 7.700 -15.833 1.00 96.88 86 LYS A N 1
ATOM 683 C CA . LYS A 1 86 ? 7.456 7.945 -17.168 1.00 96.88 86 LYS A CA 1
ATOM 684 C C . LYS A 1 86 ? 7.305 6.621 -17.947 1.00 96.88 86 LYS A C 1
ATOM 686 O O . LYS A 1 86 ? 6.256 6.411 -18.559 1.00 96.88 86 LYS A O 1
ATOM 691 N N . LEU A 1 87 ? 8.275 5.703 -17.882 1.00 97.25 87 LEU A N 1
ATOM 692 C CA . LEU A 1 87 ? 8.220 4.384 -18.534 1.00 97.25 87 LEU A CA 1
ATOM 693 C C . LEU A 1 87 ? 7.256 3.408 -17.850 1.00 97.25 87 LEU A C 1
ATOM 695 O O . LEU A 1 87 ? 6.417 2.832 -18.541 1.00 97.25 87 LEU A O 1
ATOM 699 N N . LYS A 1 88 ? 7.276 3.280 -16.516 1.00 96.62 88 LYS A N 1
ATOM 700 C CA . LYS A 1 88 ? 6.319 2.452 -15.751 1.00 96.62 88 LYS A CA 1
ATOM 701 C C . LYS A 1 88 ? 4.864 2.796 -16.103 1.00 96.62 88 LYS A C 1
ATOM 703 O O . LYS A 1 88 ? 4.054 1.901 -16.334 1.00 96.62 88 LYS A O 1
ATOM 708 N N . ARG A 1 89 ? 4.535 4.087 -16.260 1.00 97.25 89 ARG A N 1
ATOM 709 C CA . ARG A 1 89 ? 3.197 4.531 -16.706 1.00 97.25 89 ARG A CA 1
ATOM 710 C C . ARG A 1 89 ? 2.874 4.188 -18.168 1.00 97.25 89 ARG A C 1
ATOM 712 O O . ARG A 1 89 ? 1.712 3.937 -18.473 1.00 97.25 89 ARG A O 1
ATOM 719 N N . LYS A 1 90 ? 3.858 4.149 -19.075 1.00 96.88 90 LYS A N 1
ATOM 720 C CA . LYS A 1 90 ? 3.659 3.657 -20.456 1.00 96.88 90 LYS A CA 1
ATOM 721 C C . LYS A 1 90 ? 3.483 2.132 -20.492 1.00 96.88 90 LYS A C 1
ATOM 723 O O . LYS A 1 90 ? 2.635 1.639 -21.230 1.00 96.88 90 LYS A O 1
ATOM 728 N N . MET A 1 91 ? 4.234 1.402 -19.666 1.00 96.31 91 MET A N 1
ATOM 729 C CA . MET A 1 91 ? 4.179 -0.057 -19.537 1.00 96.31 91 MET A CA 1
ATOM 730 C C . MET A 1 91 ? 2.779 -0.543 -19.127 1.00 96.31 91 MET A C 1
ATOM 732 O O . MET A 1 91 ? 2.243 -1.448 -19.763 1.00 96.31 91 MET A O 1
ATOM 736 N N . MET A 1 92 ? 2.138 0.111 -18.148 1.00 96.12 92 MET A N 1
ATOM 737 C CA . MET A 1 92 ? 0.766 -0.236 -17.739 1.00 96.12 92 MET A CA 1
ATOM 738 C C . MET A 1 92 ? -0.260 -0.056 -18.869 1.00 96.12 92 MET A C 1
ATOM 740 O O . MET A 1 92 ? -1.098 -0.930 -19.059 1.00 96.12 92 MET A O 1
ATOM 744 N N . LYS A 1 93 ? -0.143 0.993 -19.698 1.00 96.44 93 LYS A N 1
ATOM 745 C CA . LYS A 1 93 ? -1.026 1.191 -20.867 1.00 96.44 93 LYS A CA 1
ATOM 746 C C . LYS A 1 93 ? -0.875 0.097 -21.930 1.00 96.44 93 LYS A C 1
ATOM 748 O O . LYS A 1 93 ? -1.841 -0.264 -22.598 1.00 96.44 93 LYS A O 1
ATOM 753 N N . ILE A 1 94 ? 0.335 -0.446 -22.095 1.00 95.75 94 ILE A N 1
ATOM 754 C CA . ILE A 1 94 ? 0.582 -1.592 -22.985 1.00 95.75 94 ILE A CA 1
ATOM 755 C C . ILE A 1 94 ? -0.038 -2.864 -22.395 1.00 95.75 94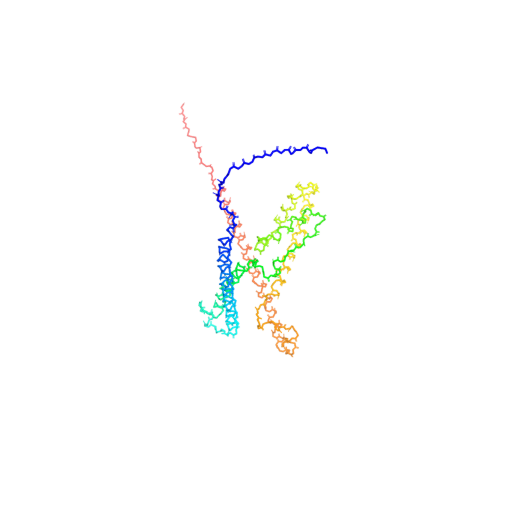 ILE A C 1
ATOM 757 O O . ILE A 1 94 ? -0.654 -3.630 -23.131 1.00 95.75 94 ILE A O 1
ATOM 761 N N . TYR A 1 95 ? 0.074 -3.069 -21.079 1.00 96.00 95 TYR A N 1
ATOM 762 C CA . TYR A 1 95 ? -0.568 -4.183 -20.377 1.00 96.00 95 TYR A CA 1
ATOM 763 C C . TYR A 1 95 ? -2.104 -4.128 -20.479 1.00 96.00 95 TYR A C 1
ATOM 765 O O . TYR A 1 95 ? -2.715 -5.116 -20.879 1.00 96.00 95 TYR A O 1
ATOM 773 N N . GLU A 1 96 ? -2.721 -2.967 -20.238 1.00 96.12 96 GLU A N 1
ATOM 774 C CA . GLU A 1 96 ? -4.161 -2.732 -20.435 1.00 96.12 96 GLU A CA 1
ATOM 775 C C . GLU A 1 96 ? -4.593 -3.110 -21.863 1.00 96.12 96 GLU A C 1
ATOM 777 O O . GLU A 1 96 ? -5.506 -3.919 -22.050 1.00 96.12 96 GLU A O 1
ATOM 782 N N . LYS A 1 97 ? -3.863 -2.626 -22.880 1.00 95.81 97 LYS A N 1
ATOM 783 C CA . LYS A 1 97 ? -4.137 -2.953 -24.288 1.00 95.81 97 LYS A CA 1
ATOM 784 C C . LYS A 1 97 ? -3.927 -4.438 -24.616 1.00 95.81 97 LYS A C 1
ATOM 786 O O . LYS A 1 97 ? -4.654 -4.987 -25.443 1.00 95.81 97 LYS A O 1
ATOM 791 N N . LEU A 1 98 ? -2.964 -5.106 -23.981 1.00 95.94 98 LEU A N 1
ATOM 792 C CA . LEU A 1 98 ? -2.756 -6.550 -24.120 1.00 95.94 98 LEU A CA 1
ATOM 793 C C . LEU A 1 98 ? -3.902 -7.357 -23.500 1.00 95.94 98 LEU A C 1
ATOM 795 O O . LEU A 1 98 ? -4.303 -8.360 -24.091 1.00 95.94 98 LEU A O 1
ATOM 799 N N . CYS A 1 99 ? -4.459 -6.925 -22.365 1.00 96.06 99 CYS A N 1
ATOM 800 C CA . CYS A 1 99 ? -5.641 -7.554 -21.776 1.00 96.06 99 CYS A CA 1
ATOM 801 C C . CYS A 1 99 ? -6.872 -7.396 -22.678 1.00 96.06 99 CYS A C 1
ATOM 803 O O . CYS A 1 99 ? -7.524 -8.400 -22.967 1.00 96.06 99 CYS A O 1
ATOM 805 N N . GLU A 1 100 ? -7.125 -6.197 -23.218 1.00 95.62 100 GLU A N 1
ATOM 806 C CA . GLU A 1 100 ? -8.189 -5.970 -24.212 1.00 95.62 100 GLU A CA 1
ATOM 807 C C . GLU A 1 100 ? -8.056 -6.904 -25.428 1.00 95.62 100 GLU A C 1
ATOM 809 O O . GLU A 1 100 ? -9.003 -7.602 -25.785 1.00 95.62 100 GLU A O 1
ATOM 814 N N . LEU A 1 101 ? -6.870 -6.961 -26.051 1.00 94.38 101 LEU A N 1
ATOM 815 C CA . LEU A 1 101 ? -6.622 -7.765 -27.257 1.00 94.38 101 LEU A CA 1
ATOM 816 C C . LEU A 1 101 ? -6.675 -9.283 -27.010 1.00 94.38 101 LEU A C 1
ATOM 818 O O . LEU A 1 101 ? -6.853 -10.048 -27.960 1.00 94.38 101 LEU A O 1
ATOM 822 N N . LYS A 1 102 ? -6.518 -9.726 -25.756 1.00 93.75 102 LYS A N 1
ATOM 823 C CA . LYS A 1 102 ? -6.640 -11.132 -25.339 1.00 93.75 102 LYS A CA 1
ATOM 824 C C . LYS A 1 102 ? -8.026 -11.490 -24.784 1.00 93.75 102 LYS A C 1
ATOM 826 O O . LYS A 1 102 ? -8.290 -12.672 -24.587 1.00 93.75 102 LYS A O 1
ATOM 831 N N . GLY A 1 103 ? -8.900 -10.510 -24.536 1.00 92.56 103 GLY A N 1
ATOM 832 C CA . GLY A 1 103 ? -10.184 -10.721 -23.854 1.00 92.56 103 GLY A CA 1
ATOM 833 C C . GLY A 1 103 ? -10.047 -11.042 -22.358 1.00 92.56 103 GLY A C 1
ATOM 834 O O . GLY A 1 103 ? -10.934 -11.667 -21.779 1.00 92.56 103 GLY A O 1
ATOM 835 N N . CYS A 1 104 ? -8.934 -10.648 -21.735 1.00 93.88 104 CYS A N 1
ATOM 836 C CA . CYS A 1 104 ? -8.648 -10.883 -20.320 1.00 93.88 104 CYS A CA 1
ATOM 837 C C . CYS A 1 104 ? -9.051 -9.680 -19.454 1.00 93.88 104 CYS A C 1
ATOM 839 O O . CYS A 1 104 ? -9.145 -8.550 -19.931 1.00 93.88 104 CYS A O 1
ATOM 841 N N . ASN A 1 105 ? -9.227 -9.906 -18.149 1.00 92.00 105 ASN A N 1
ATOM 842 C CA . ASN A 1 105 ? -9.304 -8.806 -17.186 1.00 92.00 105 ASN A CA 1
ATOM 843 C C . ASN A 1 105 ? -7.913 -8.167 -16.961 1.00 92.00 105 ASN A C 1
ATOM 845 O O . ASN A 1 105 ? -6.888 -8.720 -17.357 1.00 92.00 105 ASN A O 1
ATOM 849 N N . THR A 1 106 ? -7.887 -6.998 -16.321 1.00 93.31 106 THR A N 1
ATOM 850 C CA . THR A 1 106 ? -6.670 -6.240 -15.973 1.00 93.31 106 THR A CA 1
ATOM 851 C C . THR A 1 106 ? -6.185 -6.491 -14.537 1.00 93.31 106 THR A C 1
ATOM 853 O O . THR A 1 106 ? -5.420 -5.690 -14.001 1.00 93.31 106 THR A O 1
ATOM 856 N N . LEU A 1 107 ? -6.648 -7.565 -13.885 1.00 92.62 107 LEU A N 1
ATOM 857 C CA . LEU A 1 107 ? -6.237 -7.908 -12.522 1.00 92.62 107 LEU A CA 1
ATOM 858 C C . LEU A 1 107 ? -4.831 -8.513 -12.531 1.00 92.62 107 LEU A C 1
ATOM 860 O O . LEU A 1 107 ? -4.502 -9.366 -13.355 1.00 92.62 107 LEU A O 1
ATOM 864 N N . THR A 1 108 ? -4.015 -8.082 -11.576 1.00 92.75 108 THR A N 1
ATOM 865 C CA . THR A 1 108 ? -2.596 -8.445 -11.471 1.00 92.75 108 THR A CA 1
ATOM 866 C C . THR A 1 108 ? -2.325 -9.561 -10.459 1.00 92.75 108 THR A C 1
ATOM 868 O O . THR A 1 108 ? -1.199 -10.040 -10.364 1.00 92.75 108 THR A O 1
ATOM 871 N N . GLY A 1 109 ? -3.342 -10.001 -9.710 1.00 92.69 109 GLY A N 1
ATOM 872 C CA . GLY A 1 109 ? -3.226 -10.992 -8.635 1.00 92.69 109 GLY A CA 1
ATOM 873 C C . GLY A 1 109 ? -2.833 -10.391 -7.279 1.00 92.69 109 GLY A C 1
ATOM 874 O O . GLY A 1 109 ? -2.598 -11.130 -6.320 1.00 92.69 109 GLY A O 1
ATOM 875 N N . ARG A 1 110 ? -2.762 -9.057 -7.183 1.00 94.31 110 ARG A N 1
ATOM 876 C CA . ARG A 1 110 ? -2.289 -8.327 -5.998 1.00 94.31 110 ARG A CA 1
ATOM 877 C C . ARG A 1 110 ? -3.159 -8.532 -4.765 1.00 94.31 110 ARG A C 1
ATOM 879 O O . ARG A 1 110 ? -4.369 -8.737 -4.844 1.00 94.31 110 ARG A O 1
ATOM 886 N N . VAL A 1 111 ? -2.559 -8.378 -3.586 1.00 94.12 111 VAL A N 1
ATOM 887 C CA . VAL A 1 111 ? -3.257 -8.601 -2.312 1.00 94.12 111 VAL A CA 1
ATOM 888 C C . VAL A 1 111 ? -4.361 -7.559 -2.068 1.00 94.12 111 VAL A C 1
ATOM 890 O O . VAL A 1 111 ? -5.403 -7.919 -1.524 1.00 94.12 111 VAL A O 1
ATOM 893 N N . ILE A 1 112 ? -4.253 -6.324 -2.583 1.00 91.62 112 ILE A N 1
ATOM 894 C CA . ILE A 1 112 ? -5.384 -5.362 -2.586 1.00 91.62 112 ILE A CA 1
ATOM 895 C C . ILE A 1 112 ? -6.576 -5.758 -3.480 1.00 91.62 112 ILE A C 1
ATOM 897 O O . ILE A 1 112 ? -7.672 -5.216 -3.312 1.00 91.62 112 ILE A O 1
ATOM 901 N N . GLU A 1 113 ? -6.392 -6.677 -4.431 1.00 91.81 113 GLU A N 1
ATOM 902 C CA . GLU A 1 113 ? -7.471 -7.215 -5.272 1.00 91.81 113 GLU A CA 1
ATOM 903 C C . GLU A 1 113 ? -8.222 -8.348 -4.553 1.00 91.81 113 GLU A C 1
ATOM 905 O O . GLU A 1 113 ? -9.373 -8.643 -4.882 1.00 91.81 113 GLU A O 1
ATOM 910 N N . GLN A 1 114 ? -7.605 -8.958 -3.533 1.00 92.75 114 GLN A N 1
ATOM 911 C CA . GLN A 1 114 ? -8.190 -10.062 -2.783 1.00 92.75 114 GLN A CA 1
ATOM 912 C C . GLN A 1 114 ? -9.336 -9.591 -1.877 1.00 92.75 114 GLN A C 1
ATOM 914 O O . GLN A 1 114 ? -9.266 -8.574 -1.172 1.00 92.75 114 GLN A O 1
ATOM 919 N N . LYS A 1 115 ? -10.419 -10.376 -1.886 1.00 94.56 115 LYS A N 1
ATOM 920 C CA . LYS A 1 115 ? -11.636 -10.093 -1.126 1.00 94.56 115 LYS A CA 1
ATOM 921 C C . LYS A 1 115 ? -11.460 -10.461 0.352 1.00 94.56 115 LYS A C 1
ATOM 923 O O . LYS A 1 115 ? -11.432 -11.644 0.696 1.00 94.56 115 LYS A O 1
ATOM 928 N N . ILE A 1 116 ? -11.456 -9.456 1.227 1.00 95.31 116 ILE A N 1
ATOM 929 C CA . ILE A 1 116 ? -11.521 -9.648 2.683 1.00 95.31 116 ILE A CA 1
ATOM 930 C C . ILE A 1 116 ? -12.852 -10.330 3.025 1.00 95.31 116 ILE A C 1
ATOM 932 O O . ILE A 1 116 ? -13.911 -9.879 2.583 1.00 95.31 116 ILE A O 1
ATOM 936 N N . LYS A 1 117 ? -12.810 -11.399 3.825 1.00 95.94 117 LYS A N 1
ATOM 937 C CA . LYS A 1 117 ? -13.999 -12.035 4.412 1.00 95.94 117 LYS A CA 1
ATOM 938 C C . LYS A 1 117 ? -14.228 -11.432 5.795 1.00 95.94 117 LYS A C 1
ATOM 940 O O . LYS A 1 117 ? -13.309 -11.455 6.606 1.00 95.94 117 LYS A O 1
ATOM 945 N N . PHE A 1 118 ? -15.422 -10.920 6.083 1.00 95.81 118 PHE A N 1
ATOM 946 C CA . PHE A 1 118 ? -15.698 -10.248 7.359 1.00 95.81 118 PHE A CA 1
ATOM 947 C C . PHE A 1 118 ? -16.676 -11.065 8.209 1.00 95.81 118 PHE A C 1
ATOM 949 O O . PHE A 1 118 ? -17.793 -11.356 7.778 1.00 95.81 118 PHE A O 1
ATOM 956 N N . LYS A 1 119 ? -16.251 -11.457 9.418 1.00 94.56 119 LYS A N 1
ATOM 957 C CA . LYS A 1 119 ? -17.006 -12.359 10.312 1.00 94.56 119 LYS A CA 1
ATOM 958 C C . LYS A 1 119 ? -16.984 -11.961 11.800 1.00 94.56 119 LYS A C 1
ATOM 960 O O . LYS A 1 119 ? -17.379 -12.771 12.629 1.00 94.56 119 LYS A O 1
ATOM 965 N N . THR A 1 120 ? -16.554 -10.743 12.140 1.00 92.44 120 THR A N 1
ATOM 966 C CA . THR A 1 120 ? -16.406 -10.274 13.535 1.00 92.44 120 THR A CA 1
ATOM 967 C C . THR A 1 120 ? -17.699 -10.341 14.348 1.00 92.44 120 THR A C 1
ATOM 969 O O . THR A 1 120 ? -17.687 -10.789 15.492 1.00 92.44 120 THR A O 1
ATOM 972 N N . THR A 1 121 ? -18.829 -9.881 13.800 1.00 93.88 121 THR A N 1
ATOM 973 C CA . THR A 1 121 ? -20.055 -9.736 14.602 1.00 93.88 121 THR A CA 1
ATOM 974 C C . THR A 1 121 ? -20.871 -11.028 14.638 1.00 93.88 121 THR A C 1
ATOM 976 O O . THR A 1 121 ? -20.812 -11.849 13.721 1.00 93.88 121 THR A O 1
ATOM 979 N N . ARG A 1 122 ? -21.721 -11.180 15.660 1.00 93.62 122 ARG A N 1
ATOM 980 C CA . ARG A 1 122 ? -22.669 -12.306 15.770 1.00 93.62 122 ARG A CA 1
ATOM 981 C C . ARG A 1 122 ? -23.815 -12.263 14.741 1.00 93.62 122 ARG A C 1
ATOM 983 O O . ARG A 1 122 ? -24.582 -13.214 14.675 1.00 93.62 122 ARG A O 1
ATOM 990 N N . PHE A 1 123 ? -23.933 -11.192 13.949 1.00 95.44 123 PHE A N 1
ATOM 991 C CA . PHE A 1 123 ? -25.054 -10.942 13.037 1.00 95.44 123 PHE A CA 1
ATOM 992 C C . PHE A 1 123 ? -24.607 -11.082 11.569 1.00 95.44 123 PHE A C 1
ATOM 994 O O . PHE A 1 123 ? -23.896 -10.206 11.055 1.00 95.44 123 PHE A O 1
ATOM 1001 N N . PRO A 1 124 ? -25.001 -12.157 10.855 1.00 96.19 124 PRO A N 1
ATOM 1002 C CA . PRO A 1 124 ? -24.623 -12.372 9.456 1.00 96.19 124 PRO A CA 1
ATOM 1003 C C . PRO A 1 124 ? -25.005 -11.215 8.523 1.00 96.19 124 PRO A C 1
ATOM 1005 O O . PRO A 1 124 ? -24.328 -10.979 7.526 1.00 96.19 124 PRO A O 1
ATOM 1008 N N . GLU A 1 125 ? -26.059 -10.471 8.843 1.00 96.44 125 GLU A N 1
ATOM 1009 C CA . GLU A 1 125 ? -26.605 -9.347 8.079 1.00 96.44 125 GLU A CA 1
ATOM 1010 C C . GLU A 1 125 ? -25.635 -8.162 8.109 1.00 96.44 125 GLU A C 1
ATOM 1012 O O . GLU A 1 125 ? -25.312 -7.590 7.062 1.00 96.44 125 GLU A O 1
ATOM 1017 N N . ILE A 1 126 ? -25.118 -7.847 9.306 1.00 96.50 126 ILE A N 1
ATOM 1018 C CA . ILE A 1 126 ? -24.109 -6.805 9.528 1.00 96.50 126 ILE A CA 1
ATOM 1019 C C . ILE A 1 126 ? -22.821 -7.225 8.825 1.00 96.50 126 ILE A C 1
ATOM 1021 O O . ILE A 1 126 ? -22.294 -6.471 8.004 1.00 96.50 126 ILE A O 1
ATOM 1025 N N . ASN A 1 127 ? -22.378 -8.465 9.055 1.00 97.31 127 ASN A N 1
ATOM 1026 C CA . ASN A 1 127 ? -21.169 -9.005 8.441 1.00 97.31 127 ASN A CA 1
ATOM 1027 C C . ASN A 1 127 ? -21.220 -8.921 6.905 1.00 97.31 127 ASN A C 1
ATOM 1029 O O . ASN A 1 127 ? -20.330 -8.344 6.286 1.00 97.31 127 ASN A O 1
ATOM 1033 N N . ARG A 1 128 ? -22.311 -9.385 6.277 1.00 96.81 128 ARG A N 1
ATOM 1034 C CA . ARG A 1 128 ? -22.543 -9.302 4.820 1.00 96.81 128 ARG A CA 1
ATOM 1035 C C . ARG A 1 128 ? -22.645 -7.867 4.295 1.00 96.81 128 ARG A C 1
ATOM 1037 O O . ARG A 1 128 ? -22.499 -7.660 3.088 1.00 96.81 128 ARG A O 1
ATOM 1044 N N . LYS A 1 129 ? -22.983 -6.873 5.122 1.00 96.19 129 LYS A N 1
ATOM 1045 C CA . LYS A 1 129 ? -23.060 -5.462 4.704 1.00 96.19 129 LYS A CA 1
ATOM 1046 C C . LYS A 1 129 ? -21.695 -4.778 4.798 1.00 96.19 129 LYS A C 1
ATOM 1048 O O . LYS A 1 129 ? -21.325 -4.108 3.837 1.00 96.19 129 LYS A O 1
ATOM 1053 N N . ILE A 1 130 ? -20.938 -5.020 5.869 1.00 96.44 130 ILE A N 1
ATOM 1054 C CA . ILE A 1 130 ? -19.556 -4.539 6.028 1.00 96.44 130 ILE A CA 1
ATOM 1055 C C . ILE A 1 130 ? -18.637 -5.207 4.995 1.00 96.44 130 ILE A C 1
ATOM 1057 O O . ILE A 1 130 ? -17.928 -4.502 4.285 1.00 96.44 130 ILE A O 1
ATOM 1061 N N . GLU A 1 131 ? -18.735 -6.526 4.784 1.00 96.75 131 GLU A N 1
ATOM 1062 C CA . GLU A 1 131 ? -17.932 -7.249 3.781 1.00 96.75 131 GLU A CA 1
ATOM 1063 C C . GLU A 1 131 ? -18.107 -6.686 2.358 1.00 96.75 131 GLU A C 1
ATOM 1065 O O . GLU A 1 131 ? -17.157 -6.645 1.579 1.00 96.75 131 GLU A O 1
ATOM 1070 N N . ARG A 1 132 ? -19.313 -6.222 2.004 1.00 95.69 132 ARG A N 1
ATOM 1071 C CA . ARG A 1 132 ? -19.562 -5.562 0.710 1.00 95.69 132 ARG A CA 1
ATOM 1072 C C . ARG A 1 132 ? -19.010 -4.139 0.646 1.00 95.69 132 ARG A C 1
ATOM 1074 O O . ARG A 1 132 ? -18.683 -3.691 -0.445 1.00 95.69 132 ARG A O 1
ATOM 1081 N N . PHE A 1 133 ? -18.913 -3.443 1.778 1.00 95.12 133 PHE A N 1
ATOM 1082 C CA . PHE A 1 133 ? -18.361 -2.092 1.838 1.00 95.12 133 PHE A CA 1
ATOM 1083 C C . PHE A 1 133 ? -16.830 -2.109 1.733 1.00 95.12 133 PHE A C 1
ATOM 1085 O O . PHE A 1 133 ? -16.281 -1.497 0.831 1.00 95.12 133 PHE A O 1
ATOM 1092 N N . ILE A 1 134 ? -16.136 -2.896 2.563 1.00 95.38 134 ILE A N 1
ATOM 1093 C CA . ILE A 1 134 ? -14.655 -2.935 2.641 1.00 95.38 134 ILE A CA 1
ATOM 1094 C C . ILE A 1 134 ? -13.962 -3.526 1.393 1.00 95.38 134 ILE A C 1
ATOM 1096 O O . ILE A 1 134 ? -12.739 -3.462 1.244 1.00 95.38 134 ILE A O 1
ATOM 1100 N N . ASN A 1 135 ? -14.749 -4.134 0.503 1.00 94.88 135 ASN A N 1
ATOM 1101 C CA . ASN A 1 135 ? -14.316 -4.659 -0.791 1.00 94.88 135 ASN A CA 1
ATOM 1102 C C . ASN A 1 135 ? -14.871 -3.851 -1.979 1.00 94.88 135 ASN A C 1
ATOM 1104 O O . ASN A 1 135 ? -14.739 -4.290 -3.121 1.00 94.88 135 ASN A O 1
ATOM 1108 N N . SER A 1 136 ? -15.498 -2.694 -1.740 1.00 93.19 136 SER A N 1
ATOM 1109 C CA . SER A 1 136 ? -15.861 -1.770 -2.815 1.00 93.19 136 SER A CA 1
ATOM 1110 C C . SER A 1 136 ? -14.598 -1.144 -3.437 1.00 93.19 136 SER A C 1
ATOM 1112 O O . SER A 1 136 ? -13.549 -1.086 -2.787 1.00 93.19 136 SER A O 1
ATOM 1114 N N . PRO A 1 137 ? -14.658 -0.646 -4.687 1.00 87.81 137 PRO A N 1
ATOM 1115 C CA . PRO A 1 137 ? -13.548 0.103 -5.276 1.00 87.81 137 PRO A CA 1
ATOM 1116 C C . PRO A 1 137 ? -13.180 1.355 -4.467 1.00 87.81 137 PRO A C 1
ATOM 1118 O O . PRO A 1 137 ? -11.999 1.656 -4.322 1.00 87.81 137 PRO A O 1
ATOM 1121 N N . GLU A 1 138 ? -14.190 2.026 -3.911 1.00 87.06 138 GLU A N 1
ATOM 1122 C CA . GLU A 1 138 ? -14.092 3.231 -3.082 1.00 87.06 138 GLU A CA 1
ATOM 1123 C C . GLU A 1 138 ? -13.292 2.976 -1.796 1.00 87.06 138 GLU A C 1
ATOM 1125 O O . GLU A 1 138 ? -12.301 3.664 -1.548 1.00 87.06 138 GLU A O 1
ATOM 1130 N N . ALA A 1 139 ? -13.612 1.900 -1.064 1.00 86.50 139 ALA A N 1
ATOM 1131 C CA . ALA A 1 139 ? -12.949 1.517 0.188 1.00 86.50 139 ALA A CA 1
ATOM 1132 C C . ALA A 1 139 ? -11.466 1.114 0.039 1.00 86.50 139 ALA A C 1
ATOM 1134 O O . ALA A 1 139 ? -10.783 0.882 1.038 1.00 86.50 139 ALA A O 1
ATOM 1135 N N . ARG A 1 140 ? -10.948 1.017 -1.196 1.00 82.69 140 ARG A N 1
ATOM 1136 C CA . ARG A 1 140 ? -9.510 0.837 -1.473 1.00 82.69 140 ARG A CA 1
ATOM 1137 C C . ARG A 1 140 ? -8.744 2.160 -1.545 1.00 82.69 140 ARG A C 1
ATOM 1139 O O . ARG A 1 140 ? -7.539 2.155 -1.312 1.00 82.69 140 ARG A O 1
ATOM 1146 N N . SER A 1 141 ? -9.424 3.265 -1.859 1.00 86.19 141 SER A N 1
ATOM 1147 C CA . SER A 1 141 ? -8.835 4.610 -1.911 1.00 86.19 141 SER A CA 1
ATOM 1148 C C . SER A 1 141 ? -9.143 5.412 -0.647 1.00 86.19 141 SER A C 1
ATOM 1150 O O . SER A 1 141 ? -8.245 6.041 -0.097 1.00 86.19 141 SER A O 1
ATOM 1152 N N . ASN A 1 142 ? -10.392 5.359 -0.178 1.00 90.62 142 ASN A N 1
ATOM 1153 C CA . ASN A 1 142 ? -10.860 6.015 1.037 1.00 90.62 142 ASN A CA 1
ATOM 1154 C C . ASN A 1 142 ? -11.377 4.945 2.018 1.00 90.62 142 ASN A C 1
ATOM 1156 O O . ASN A 1 142 ? -12.489 4.449 1.826 1.00 90.62 142 ASN A O 1
ATOM 1160 N N . PRO A 1 143 ? -10.581 4.506 3.010 1.00 91.69 143 PRO A N 1
ATOM 1161 C CA . PRO A 1 143 ? -11.031 3.504 3.973 1.00 91.69 143 PRO A CA 1
ATOM 1162 C C . PRO A 1 143 ? -12.164 4.067 4.857 1.00 91.69 143 PRO A C 1
ATOM 1164 O O . PRO A 1 143 ? -12.152 5.263 5.142 1.00 91.69 143 PRO A O 1
ATOM 1167 N N . PRO A 1 144 ? -13.119 3.230 5.314 1.00 94.94 144 PRO A N 1
ATOM 1168 C CA . PRO A 1 144 ? -14.202 3.664 6.197 1.00 94.94 144 PRO A CA 1
ATOM 1169 C C . PRO A 1 144 ? -13.693 4.337 7.469 1.00 94.94 144 PRO A C 1
ATOM 1171 O O . PRO A 1 144 ? -12.751 3.844 8.097 1.00 94.94 144 PRO A O 1
ATOM 1174 N N . ASP A 1 145 ? -14.404 5.371 7.910 1.00 96.06 145 ASP A N 1
ATOM 1175 C CA . ASP A 1 145 ? -14.279 5.883 9.272 1.00 96.06 145 ASP A CA 1
ATOM 1176 C C . ASP A 1 145 ? -15.220 5.133 10.251 1.00 96.06 145 ASP A C 1
ATOM 1178 O O . ASP A 1 145 ? -15.913 4.164 9.908 1.00 96.06 145 ASP A O 1
ATOM 1182 N N . TYR A 1 146 ? -15.244 5.559 11.516 1.00 97.44 146 TYR A N 1
ATOM 1183 C CA . TYR A 1 146 ? -16.158 4.990 12.512 1.00 97.44 146 TYR A CA 1
ATOM 1184 C C . TYR A 1 146 ? -17.633 5.334 12.229 1.00 97.44 146 TYR A C 1
ATOM 1186 O O . TYR A 1 146 ? -18.524 4.537 12.544 1.00 97.44 146 TYR A O 1
ATOM 1194 N N . HIS A 1 147 ? -17.915 6.495 11.632 1.00 96.94 147 HIS A N 1
ATOM 1195 C CA . HIS A 1 147 ? -19.266 6.912 11.278 1.00 96.94 147 HIS A CA 1
ATOM 1196 C C . HIS A 1 147 ? -19.847 6.014 10.178 1.00 96.94 147 HIS A C 1
ATOM 1198 O O . HIS A 1 147 ? -20.968 5.534 10.338 1.00 96.94 147 HIS A O 1
ATOM 1204 N N . ASP A 1 148 ? -19.084 5.705 9.128 1.00 96.44 148 ASP A N 1
ATOM 1205 C CA . ASP A 1 148 ? -19.452 4.784 8.050 1.00 96.44 148 ASP A CA 1
ATOM 1206 C C . ASP A 1 148 ? -19.888 3.426 8.600 1.00 96.44 148 ASP A C 1
ATOM 1208 O O . ASP A 1 148 ? -21.019 2.980 8.373 1.00 96.44 148 ASP A O 1
ATOM 1212 N N . ILE A 1 149 ? -19.014 2.783 9.385 1.00 97.25 149 ILE A N 1
ATOM 1213 C CA . ILE A 1 149 ? -19.291 1.473 9.985 1.00 97.25 149 ILE A CA 1
ATOM 1214 C C . ILE A 1 149 ? -20.507 1.551 10.910 1.00 97.25 149 ILE A C 1
ATOM 1216 O O . ILE A 1 149 ? -21.407 0.710 10.818 1.00 97.25 149 ILE A O 1
ATOM 1220 N N . ARG A 1 150 ? -20.609 2.593 11.743 1.00 97.56 150 ARG A N 1
ATOM 1221 C CA . ARG A 1 150 ? -21.763 2.786 12.626 1.00 97.56 150 ARG A CA 1
ATOM 1222 C C . ARG A 1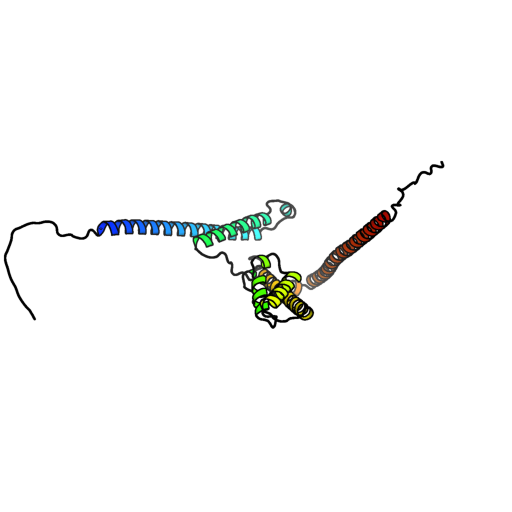 150 ? -23.068 2.969 11.846 1.00 97.56 150 ARG A C 1
ATOM 1224 O O . ARG A 1 150 ? -24.072 2.363 12.214 1.00 97.56 150 ARG A O 1
ATOM 1231 N N . GLN A 1 151 ? -23.071 3.733 10.756 1.00 97.31 151 GLN A N 1
ATOM 1232 C CA . GLN A 1 151 ? -24.251 3.909 9.904 1.00 97.31 151 GLN A CA 1
ATOM 1233 C C . GLN A 1 151 ? -24.592 2.642 9.109 1.00 97.31 151 GLN A C 1
ATOM 1235 O O . GLN A 1 151 ? -25.751 2.436 8.749 1.00 97.31 151 GLN A O 1
ATOM 1240 N N . LEU A 1 152 ? -23.624 1.770 8.809 1.00 96.31 152 LEU A N 1
ATOM 1241 C CA . LEU A 1 152 ? -23.904 0.441 8.254 1.00 96.31 152 LEU A CA 1
ATOM 1242 C C . LEU A 1 152 ? -24.579 -0.464 9.300 1.00 96.31 152 LEU A C 1
ATOM 1244 O O . LEU A 1 152 ? -25.551 -1.132 8.954 1.00 96.31 152 LEU A O 1
ATOM 1248 N N . VAL A 1 153 ? -24.141 -0.437 10.567 1.00 97.00 153 VAL A N 1
ATOM 1249 C CA . VAL A 1 153 ? -24.788 -1.178 11.671 1.00 97.00 153 VAL A CA 1
ATOM 1250 C C . VAL A 1 153 ? -26.215 -0.676 11.926 1.00 97.00 153 VAL A C 1
ATOM 1252 O O . VAL A 1 153 ? -27.131 -1.495 11.974 1.00 97.00 153 VAL A O 1
ATOM 1255 N N . VAL A 1 154 ? -26.431 0.644 12.024 1.00 97.31 154 VAL A N 1
ATOM 1256 C CA . VAL A 1 154 ? -27.765 1.258 12.220 1.00 97.31 154 VAL A CA 1
ATOM 1257 C C . VAL A 1 154 ? -28.741 0.815 11.123 1.00 97.31 154 VAL A C 1
ATOM 1259 O O . VAL A 1 154 ? -29.746 0.171 11.420 1.00 97.31 154 VAL A O 1
ATOM 1262 N N . ARG A 1 155 ? -28.390 1.044 9.849 1.00 96.88 155 ARG A N 1
ATOM 1263 C CA . ARG A 1 155 ? -29.252 0.706 8.700 1.00 96.88 155 ARG A CA 1
ATOM 1264 C C . ARG A 1 155 ? -29.538 -0.793 8.567 1.00 96.88 155 ARG A C 1
ATOM 1266 O O . ARG A 1 155 ? -30.536 -1.169 7.958 1.00 96.88 155 ARG A O 1
ATOM 1273 N N . VAL A 1 156 ? -28.669 -1.666 9.085 1.00 97.25 156 VAL A N 1
ATOM 1274 C CA . VAL A 1 156 ? -28.912 -3.118 9.107 1.00 97.25 156 VAL A CA 1
ATOM 1275 C C . VAL A 1 156 ? -29.807 -3.522 10.277 1.00 97.25 156 VAL A C 1
ATOM 1277 O O . VAL A 1 156 ? -30.708 -4.330 10.068 1.00 97.25 156 VAL A O 1
ATOM 1280 N N . ASN A 1 157 ? -29.605 -2.946 11.466 1.00 96.56 157 ASN A N 1
ATOM 1281 C CA . ASN A 1 157 ? -30.464 -3.160 12.634 1.00 96.56 157 ASN A CA 1
ATOM 1282 C C . ASN A 1 157 ? -31.931 -2.836 12.318 1.00 96.56 157 ASN A C 1
ATOM 1284 O O . ASN A 1 157 ? -32.808 -3.649 12.592 1.00 96.56 157 ASN A O 1
ATOM 1288 N N . GLU A 1 158 ? -32.165 -1.690 11.675 1.00 96.06 158 GLU A N 1
ATOM 1289 C CA . GLU A 1 158 ? -33.481 -1.244 11.205 1.00 96.06 158 GLU A CA 1
ATOM 1290 C C . GLU A 1 158 ? -34.033 -2.173 10.112 1.00 96.06 158 GLU A C 1
ATOM 1292 O O . GLU A 1 158 ? -35.112 -2.738 10.257 1.00 96.06 158 GLU A O 1
ATOM 1297 N N . ARG A 1 159 ? -33.271 -2.402 9.031 1.00 96.44 159 ARG A N 1
ATOM 1298 C CA . ARG A 1 159 ? -33.730 -3.196 7.875 1.00 96.44 159 ARG A CA 1
ATOM 1299 C C . ARG A 1 159 ? -34.058 -4.655 8.209 1.00 96.44 159 ARG A C 1
ATOM 1301 O O . ARG A 1 159 ? -34.885 -5.254 7.525 1.00 96.44 159 ARG A O 1
ATOM 1308 N N . HIS A 1 160 ? -33.372 -5.242 9.186 1.00 95.06 160 HIS A N 1
ATOM 1309 C CA . HIS A 1 160 ? -33.521 -6.650 9.561 1.00 95.06 160 HIS A CA 1
ATOM 1310 C C . HIS A 1 160 ? -34.192 -6.849 10.928 1.00 95.06 160 HIS A C 1
ATOM 1312 O O . HIS A 1 160 ? -34.250 -7.981 11.397 1.00 95.06 160 HIS A O 1
ATOM 1318 N N . ASN A 1 161 ? -34.708 -5.780 11.551 1.00 94.12 161 ASN A N 1
ATOM 1319 C CA . ASN A 1 161 ? -35.344 -5.804 12.873 1.00 94.12 161 ASN A CA 1
ATOM 1320 C C . ASN A 1 161 ? -34.512 -6.561 13.928 1.00 94.12 161 ASN A C 1
ATOM 1322 O O . ASN A 1 161 ? -35.035 -7.387 14.670 1.00 94.12 161 ASN A O 1
ATOM 1326 N N . LEU A 1 162 ? -33.204 -6.282 14.009 1.00 93.00 162 LEU A N 1
ATOM 1327 C CA . LEU A 1 162 ? -32.294 -6.979 14.938 1.00 93.00 162 LEU A CA 1
ATOM 1328 C C . LEU A 1 162 ? -32.486 -6.559 16.413 1.00 93.00 162 LEU A C 1
ATOM 1330 O O . LEU A 1 162 ? -31.789 -7.066 17.292 1.00 93.00 162 LEU A O 1
ATOM 1334 N N . CYS A 1 163 ? -33.411 -5.629 16.683 1.00 94.06 163 CYS A N 1
ATOM 1335 C CA . CYS A 1 163 ? -33.796 -5.126 18.008 1.00 94.06 163 CYS A CA 1
ATOM 1336 C C . CYS A 1 163 ? -32.630 -4.622 18.886 1.00 94.06 163 CYS A C 1
ATOM 1338 O O . CYS A 1 163 ? -32.750 -4.554 20.110 1.00 94.06 163 CYS A O 1
ATOM 1340 N N . LEU A 1 164 ? -31.509 -4.222 18.276 1.00 94.69 164 LEU A N 1
ATOM 1341 C CA . LEU A 1 164 ? -30.337 -3.721 18.991 1.00 94.69 164 LEU A CA 1
ATOM 1342 C C . LEU A 1 164 ? -30.596 -2.306 19.511 1.00 94.69 164 LEU A C 1
ATOM 1344 O O . LEU A 1 164 ? -30.943 -1.398 18.750 1.00 94.69 164 LEU A O 1
ATOM 1348 N N . ASN A 1 165 ? -30.368 -2.096 20.806 1.00 95.38 165 ASN A N 1
ATOM 1349 C CA . ASN A 1 165 ? -30.476 -0.778 21.423 1.00 95.38 165 ASN A CA 1
ATOM 1350 C C . ASN A 1 165 ? -29.267 0.118 21.078 1.00 95.38 165 ASN A C 1
ATOM 1352 O O . ASN A 1 165 ? -28.210 -0.352 20.650 1.00 95.38 165 ASN A O 1
ATOM 1356 N N . ARG A 1 166 ? -29.387 1.433 21.313 1.00 95.25 166 ARG A N 1
ATOM 1357 C CA . ARG A 1 166 ? -28.349 2.425 20.961 1.00 95.25 166 ARG A CA 1
ATOM 1358 C C . ARG A 1 166 ? -26.966 2.138 21.575 1.00 95.25 166 ARG A C 1
ATOM 1360 O O . ARG A 1 166 ? -25.969 2.504 20.958 1.00 95.25 166 ARG A O 1
ATOM 1367 N N . LYS A 1 167 ? -26.883 1.500 22.752 1.00 96.62 167 LYS A N 1
ATOM 1368 C CA . LYS A 1 167 ? -25.599 1.114 23.372 1.00 96.62 167 LYS A CA 1
ATOM 1369 C C . LYS A 1 167 ? -24.985 -0.088 22.646 1.00 96.62 167 LYS A C 1
ATOM 1371 O O . LYS A 1 167 ? -23.829 -0.012 22.242 1.00 96.62 167 LYS A O 1
ATOM 1376 N N . GLN A 1 168 ? -25.776 -1.136 22.403 1.00 95.94 168 GLN A N 1
ATOM 1377 C CA . GLN A 1 168 ? -25.358 -2.325 21.646 1.00 95.94 168 GLN A CA 1
ATOM 1378 C C . GLN A 1 168 ? -24.896 -1.965 20.227 1.00 95.94 168 GLN A C 1
ATOM 1380 O O . GLN A 1 168 ? -23.841 -2.416 19.797 1.00 95.94 168 GLN A O 1
ATOM 1385 N N . VAL A 1 169 ? -25.639 -1.101 19.525 1.00 96.44 169 VAL A N 1
ATOM 1386 C CA . VAL A 1 169 ? -25.271 -0.603 18.188 1.00 96.44 169 VAL A CA 1
ATOM 1387 C C . VAL A 1 169 ? -23.911 0.100 18.196 1.00 96.44 169 VAL A C 1
ATOM 1389 O O . VAL A 1 169 ? -23.094 -0.171 17.321 1.00 96.44 169 VAL A O 1
ATOM 1392 N N . SER A 1 170 ? -23.641 0.972 19.174 1.00 97.06 170 SER A N 1
ATOM 1393 C CA . SER A 1 170 ? -22.340 1.649 19.276 1.00 97.06 170 SER A CA 1
ATOM 1394 C C . SER A 1 170 ? -21.202 0.681 19.621 1.00 97.06 170 SER A C 1
ATOM 1396 O O . SER A 1 170 ? -20.144 0.778 19.011 1.00 97.06 170 SER A O 1
ATOM 1398 N N . GLN A 1 171 ? -21.416 -0.279 20.531 1.00 97.00 171 GLN A N 1
ATOM 1399 C CA . GLN A 1 171 ? -20.406 -1.294 20.859 1.00 97.00 171 GLN A CA 1
ATOM 1400 C C . GLN A 1 171 ? -20.066 -2.162 19.637 1.00 97.00 171 GLN A C 1
ATOM 1402 O O . GLN A 1 171 ? -18.899 -2.276 19.267 1.00 97.00 171 GLN A O 1
ATOM 1407 N N . ILE A 1 172 ? -21.083 -2.712 18.964 1.00 96.94 172 ILE A N 1
ATOM 1408 C CA . ILE A 1 172 ? -20.909 -3.542 17.763 1.00 96.94 172 ILE A CA 1
ATOM 1409 C C . ILE A 1 172 ? -20.229 -2.739 16.647 1.00 96.94 172 ILE A C 1
ATOM 1411 O O . ILE A 1 172 ? -19.370 -3.273 15.952 1.00 96.94 172 ILE A O 1
ATOM 1415 N N . ALA A 1 173 ? -20.563 -1.453 16.488 1.00 97.38 173 ALA A N 1
ATOM 1416 C CA . ALA A 1 173 ? -19.890 -0.576 15.535 1.00 97.38 173 ALA A CA 1
ATOM 1417 C C . ALA A 1 173 ? -18.418 -0.315 15.894 1.00 97.38 173 ALA A C 1
ATOM 1419 O O . ALA A 1 173 ? -17.586 -0.289 14.995 1.00 97.38 173 ALA A O 1
ATOM 1420 N N . GLN A 1 174 ? -18.080 -0.144 17.176 1.00 97.31 174 GLN A N 1
ATOM 1421 C CA . GLN A 1 174 ? -16.705 0.095 17.626 1.00 97.31 174 GLN A CA 1
ATOM 1422 C C . GLN A 1 174 ? -15.823 -1.151 17.446 1.00 97.31 174 GLN A C 1
ATOM 1424 O O . GLN A 1 174 ? -14.715 -1.050 16.919 1.00 97.31 174 GLN A O 1
ATOM 1429 N N . GLU A 1 175 ? -16.333 -2.327 17.822 1.00 96.94 175 GLU A N 1
ATOM 1430 C CA . GLU A 1 175 ? -15.673 -3.618 17.593 1.00 96.94 175 GLU A CA 1
ATOM 1431 C C . GLU A 1 175 ? -15.491 -3.880 16.089 1.00 96.94 175 GLU A C 1
ATOM 1433 O O . GLU A 1 175 ? -14.380 -4.143 15.633 1.00 96.94 175 GLU A O 1
ATOM 1438 N N . ALA A 1 176 ? -16.555 -3.720 15.294 1.00 97.31 176 ALA A N 1
ATOM 1439 C CA . ALA A 1 176 ? -16.503 -3.928 13.850 1.00 97.31 176 ALA A CA 1
ATOM 1440 C C . ALA A 1 176 ? -15.616 -2.910 13.112 1.00 97.31 176 ALA A C 1
ATOM 1442 O O . ALA A 1 176 ? -15.014 -3.267 12.100 1.00 97.31 176 ALA A O 1
ATOM 1443 N N . PHE A 1 177 ? -15.522 -1.664 13.593 1.00 97.75 177 PHE A N 1
ATOM 1444 C CA . PHE A 1 177 ? -14.648 -0.633 13.025 1.00 97.75 177 PHE A CA 1
ATOM 1445 C C . PHE A 1 177 ? -13.174 -0.952 13.270 1.00 97.75 177 PHE A C 1
ATOM 1447 O O . PHE A 1 177 ? -12.399 -0.963 12.316 1.00 97.75 177 PHE A O 1
ATOM 1454 N N . ARG A 1 178 ? -12.796 -1.286 14.513 1.00 97.25 178 ARG A N 1
ATOM 1455 C CA . ARG A 1 178 ? -11.425 -1.698 14.854 1.00 97.25 178 ARG A CA 1
ATOM 1456 C C . ARG A 1 178 ? -10.984 -2.883 13.994 1.00 97.25 178 ARG A C 1
ATOM 1458 O O . ARG A 1 178 ? -9.958 -2.800 13.326 1.00 97.25 178 ARG A O 1
ATOM 1465 N N . ASP A 1 179 ? -11.783 -3.947 13.966 1.00 96.62 179 ASP A N 1
ATOM 1466 C CA . ASP A 1 179 ? -11.467 -5.165 13.216 1.00 96.62 179 ASP A CA 1
ATOM 1467 C C . ASP A 1 179 ? -11.421 -4.909 11.696 1.00 96.62 179 ASP A C 1
ATOM 1469 O O . ASP A 1 179 ? -10.557 -5.440 10.999 1.00 96.62 179 ASP A O 1
ATOM 1473 N N . THR A 1 180 ? -12.298 -4.040 11.174 1.00 95.69 180 THR A N 1
ATOM 1474 C CA . THR A 1 180 ? -12.232 -3.564 9.779 1.00 95.69 180 THR A CA 1
ATOM 1475 C C . THR A 1 180 ? -10.920 -2.830 9.498 1.00 95.69 180 THR A C 1
ATOM 1477 O O . THR A 1 180 ? -10.279 -3.099 8.482 1.00 95.69 180 THR A O 1
ATOM 1480 N N . GLY A 1 181 ? -10.509 -1.928 10.393 1.00 95.12 181 GLY A N 1
ATOM 1481 C CA . GLY A 1 181 ? -9.253 -1.189 10.294 1.00 95.12 181 GLY A CA 1
ATOM 1482 C C . GLY A 1 181 ? -8.045 -2.122 10.254 1.00 95.12 181 GLY A C 1
ATOM 1483 O O . GLY A 1 181 ? -7.228 -2.010 9.342 1.00 95.12 181 GLY A O 1
ATOM 1484 N N . SER A 1 182 ? -7.981 -3.097 11.166 1.00 96.06 182 SER A N 1
ATOM 1485 C CA . SER A 1 182 ? -6.920 -4.112 11.193 1.00 96.06 182 SER A CA 1
ATOM 1486 C C . SER A 1 182 ? -6.854 -4.921 9.893 1.00 96.06 182 SER A C 1
ATOM 1488 O O . SER A 1 182 ? -5.784 -5.008 9.300 1.00 96.06 182 SER A O 1
ATOM 1490 N N . LEU A 1 183 ? -7.983 -5.437 9.390 1.00 95.62 183 LEU A N 1
ATOM 1491 C CA . LEU A 1 183 ? -8.022 -6.219 8.143 1.00 95.62 183 LEU A CA 1
ATOM 1492 C C . LEU A 1 183 ? -7.635 -5.392 6.901 1.00 95.62 183 LEU A C 1
ATOM 1494 O O . LEU A 1 183 ? -7.004 -5.905 5.974 1.00 95.62 183 LEU A O 1
ATOM 1498 N N . LEU A 1 184 ? -7.999 -4.105 6.857 1.00 94.81 184 LEU A N 1
ATOM 1499 C CA . LEU A 1 184 ? -7.603 -3.198 5.773 1.00 94.81 184 LEU A CA 1
ATOM 1500 C C . LEU A 1 184 ? -6.114 -2.830 5.848 1.00 94.81 184 LEU A C 1
ATOM 1502 O O . LEU A 1 184 ? -5.446 -2.785 4.811 1.00 94.81 184 LEU A O 1
ATOM 1506 N N . GLN A 1 185 ? -5.592 -2.599 7.056 1.00 95.25 185 GLN A N 1
ATOM 1507 C CA . GLN A 1 185 ? -4.179 -2.322 7.305 1.00 95.25 185 GLN A CA 1
ATOM 1508 C C . GLN A 1 185 ? -3.308 -3.536 6.965 1.00 95.25 185 GLN A C 1
ATOM 1510 O O . GLN A 1 185 ? -2.316 -3.382 6.258 1.00 95.25 185 GLN A O 1
ATOM 1515 N N . GLU A 1 186 ? -3.704 -4.736 7.393 1.00 95.69 186 GLU A N 1
ATOM 1516 C CA . GLU A 1 186 ? -3.034 -6.002 7.081 1.00 95.69 186 GLU A CA 1
ATOM 1517 C C . GLU A 1 186 ? -2.995 -6.250 5.568 1.00 95.69 186 GLU A C 1
ATOM 1519 O O . GLU A 1 186 ? -1.914 -6.442 5.012 1.00 95.69 186 GLU A O 1
ATOM 1524 N N . ARG A 1 187 ? -4.137 -6.131 4.866 1.00 95.38 187 ARG A N 1
ATOM 1525 C CA . ARG A 1 187 ? -4.184 -6.264 3.397 1.00 95.38 187 ARG A CA 1
ATOM 1526 C C . ARG A 1 187 ? -3.233 -5.282 2.705 1.00 95.38 187 ARG A C 1
ATOM 1528 O O . ARG A 1 187 ? -2.556 -5.665 1.755 1.00 95.38 187 ARG A O 1
ATOM 1535 N N . ARG A 1 188 ? -3.159 -4.029 3.172 1.00 94.56 188 ARG A N 1
ATOM 1536 C CA . ARG A 1 188 ? -2.257 -3.004 2.615 1.00 94.56 188 ARG A CA 1
ATOM 1537 C C . ARG A 1 188 ? -0.785 -3.244 2.975 1.00 94.56 188 ARG A C 1
ATOM 1539 O O . ARG A 1 188 ? 0.084 -2.927 2.171 1.00 94.56 188 ARG A O 1
ATOM 1546 N N . HIS A 1 189 ? -0.499 -3.797 4.152 1.00 96.31 189 HIS A N 1
ATOM 1547 C CA . HIS A 1 189 ? 0.856 -4.137 4.580 1.00 96.31 189 HIS A CA 1
ATOM 1548 C C . HIS A 1 189 ? 1.408 -5.339 3.805 1.00 96.31 189 HIS A C 1
ATOM 1550 O O . HIS A 1 189 ? 2.505 -5.248 3.263 1.00 96.31 189 HIS A O 1
ATOM 1556 N N . LEU A 1 190 ? 0.633 -6.418 3.676 1.00 97.06 190 LEU A N 1
ATOM 1557 C CA . LEU A 1 190 ? 0.998 -7.584 2.866 1.00 97.06 190 LEU A CA 1
ATOM 1558 C C . LEU A 1 190 ? 1.171 -7.210 1.388 1.00 97.06 190 LEU A C 1
ATOM 1560 O O . LEU A 1 190 ? 2.143 -7.615 0.759 1.00 97.06 190 LEU A O 1
ATOM 1564 N N . ASP A 1 191 ? 0.270 -6.390 0.838 1.00 96.50 191 ASP A N 1
ATOM 1565 C CA . ASP A 1 191 ? 0.400 -5.877 -0.528 1.00 96.50 191 ASP A CA 1
ATOM 1566 C C . ASP A 1 191 ? 1.667 -5.032 -0.727 1.00 96.50 191 ASP A C 1
ATOM 1568 O O . ASP A 1 191 ? 2.325 -5.189 -1.751 1.00 96.50 191 ASP A O 1
ATOM 1572 N N . LEU A 1 192 ? 2.060 -4.209 0.255 1.00 96.25 192 LEU A N 1
ATOM 1573 C CA . LEU A 1 192 ? 3.354 -3.528 0.229 1.00 96.25 192 LEU A CA 1
ATOM 1574 C C . LEU A 1 192 ? 4.506 -4.542 0.243 1.00 96.25 192 LEU A C 1
ATOM 1576 O O . LEU A 1 192 ? 5.330 -4.512 -0.660 1.00 96.25 192 LEU A O 1
ATOM 1580 N N . VAL A 1 193 ? 4.549 -5.451 1.223 1.00 95.94 193 VAL A N 1
ATOM 1581 C CA . VAL A 1 193 ? 5.656 -6.408 1.417 1.00 95.94 193 VAL A CA 1
ATOM 1582 C C . VAL A 1 193 ? 5.882 -7.297 0.189 1.00 95.94 193 VAL A C 1
ATOM 1584 O O . VAL A 1 193 ? 7.026 -7.488 -0.208 1.00 95.94 193 VAL A O 1
ATOM 1587 N N . TYR A 1 194 ? 4.821 -7.796 -0.451 1.00 96.06 194 TYR A N 1
ATOM 1588 C CA . TYR A 1 194 ? 4.941 -8.647 -1.644 1.00 96.06 194 TYR A CA 1
ATOM 1589 C C . TYR A 1 194 ? 5.203 -7.885 -2.957 1.00 96.06 194 TYR A C 1
ATOM 1591 O O . TYR A 1 194 ? 5.439 -8.526 -3.977 1.00 96.06 194 TYR A O 1
ATOM 1599 N N . ASN A 1 195 ? 5.130 -6.549 -2.968 1.00 95.56 195 ASN A N 1
ATOM 1600 C CA . ASN A 1 195 ? 5.316 -5.722 -4.172 1.00 95.56 195 ASN A CA 1
ATOM 1601 C C . ASN A 1 195 ? 6.324 -4.574 -3.935 1.00 95.56 195 ASN A C 1
ATOM 1603 O O . ASN A 1 195 ? 6.246 -3.532 -4.591 1.00 95.56 195 ASN A O 1
ATOM 1607 N N . PHE A 1 196 ? 7.235 -4.727 -2.969 1.00 96.12 196 PHE A N 1
ATOM 1608 C CA . PHE A 1 196 ? 8.222 -3.707 -2.611 1.00 96.12 196 PHE A CA 1
ATOM 1609 C C . PHE A 1 196 ? 9.505 -3.820 -3.446 1.00 96.12 196 PHE A C 1
ATOM 1611 O O . PHE A 1 196 ? 9.982 -4.916 -3.720 1.00 96.12 196 PHE A O 1
ATOM 1618 N N . GLY A 1 197 ? 10.107 -2.674 -3.774 1.00 95.06 197 GLY A N 1
ATOM 1619 C CA . GLY A 1 197 ? 11.444 -2.606 -4.367 1.00 95.06 197 GLY A CA 1
ATOM 1620 C C . GLY A 1 197 ? 11.513 -3.011 -5.845 1.00 95.06 197 GLY A C 1
ATOM 1621 O O . GLY A 1 197 ? 10.702 -2.566 -6.663 1.00 95.06 197 GLY A O 1
ATOM 1622 N N . SER A 1 198 ? 12.548 -3.773 -6.200 1.00 94.44 198 SER A N 1
ATOM 1623 C CA . SER A 1 198 ? 12.843 -4.237 -7.562 1.00 94.44 198 SER A CA 1
ATOM 1624 C C . SER A 1 198 ? 13.764 -5.470 -7.559 1.00 94.44 198 SER A C 1
ATOM 1626 O O . SER A 1 198 ? 14.153 -5.963 -6.501 1.00 94.44 198 SER A O 1
ATOM 1628 N N . ARG A 1 199 ? 14.228 -5.890 -8.748 1.00 93.56 199 ARG A N 1
ATOM 1629 C CA . ARG A 1 199 ? 15.221 -6.968 -8.939 1.00 93.56 199 ARG A CA 1
ATOM 1630 C C . ARG A 1 199 ? 16.503 -6.812 -8.100 1.00 93.56 199 ARG A C 1
ATOM 1632 O O . ARG A 1 199 ? 17.214 -7.790 -7.899 1.00 93.56 199 ARG A O 1
ATOM 1639 N N . LEU A 1 200 ? 16.813 -5.598 -7.634 1.00 95.44 200 LEU A N 1
ATOM 1640 C CA . LEU A 1 200 ? 17.956 -5.311 -6.757 1.00 95.44 200 LEU A CA 1
ATOM 1641 C C . LEU A 1 200 ? 17.705 -5.701 -5.289 1.00 95.44 200 LEU A C 1
ATOM 1643 O O . LEU A 1 200 ? 18.652 -5.948 -4.550 1.00 95.44 200 LEU A O 1
ATOM 1647 N N . THR A 1 201 ? 16.440 -5.770 -4.867 1.00 96.25 201 THR A N 1
ATOM 1648 C CA . THR A 1 201 ? 16.019 -6.124 -3.501 1.00 96.25 201 THR A CA 1
ATOM 1649 C C . THR A 1 201 ? 15.440 -7.533 -3.379 1.00 96.25 201 THR A C 1
ATOM 1651 O O . THR A 1 201 ? 15.370 -8.039 -2.265 1.00 96.25 201 THR A O 1
ATOM 1654 N N . ASP A 1 202 ? 15.075 -8.193 -4.485 1.00 95.12 202 ASP A N 1
ATOM 1655 C CA . ASP A 1 202 ? 14.498 -9.554 -4.494 1.00 95.12 202 ASP A CA 1
ATOM 1656 C C . ASP A 1 202 ? 15.368 -10.603 -3.763 1.00 95.12 202 ASP A C 1
ATOM 1658 O O . ASP A 1 202 ? 14.856 -11.598 -3.252 1.00 95.12 202 ASP A O 1
ATOM 1662 N N . ALA A 1 203 ? 16.686 -10.384 -3.695 1.00 95.69 203 ALA A N 1
ATOM 1663 C CA . ALA A 1 203 ? 17.644 -11.263 -3.020 1.00 95.69 203 ALA A CA 1
ATOM 1664 C C . ALA A 1 203 ? 17.858 -10.954 -1.519 1.00 95.69 203 ALA A C 1
ATOM 1666 O O . ALA A 1 203 ? 18.673 -11.620 -0.876 1.00 95.69 203 ALA A O 1
ATOM 1667 N N . TYR A 1 204 ? 17.172 -9.949 -0.958 1.00 96.25 204 TYR A N 1
ATOM 1668 C CA . TYR A 1 204 ? 17.351 -9.510 0.429 1.00 96.25 204 TYR A CA 1
ATOM 1669 C C . TYR A 1 204 ? 17.023 -10.612 1.447 1.00 96.25 204 TYR A C 1
ATOM 1671 O O . TYR A 1 204 ? 15.957 -11.229 1.405 1.00 96.25 204 TYR A O 1
ATOM 1679 N N . LYS A 1 205 ? 17.911 -10.795 2.434 1.00 96.19 205 LYS A N 1
ATOM 1680 C CA . LYS A 1 205 ? 17.669 -11.631 3.616 1.00 96.19 205 LYS A CA 1
ATOM 1681 C C . LYS A 1 205 ? 18.077 -10.868 4.881 1.00 96.19 205 LYS A C 1
ATOM 1683 O O . LYS A 1 205 ? 19.197 -10.365 4.925 1.00 96.19 205 LYS A O 1
ATOM 1688 N N . PRO A 1 206 ? 17.261 -10.861 5.952 1.00 95.75 206 PRO A N 1
ATOM 1689 C CA . PRO A 1 206 ? 17.642 -10.252 7.232 1.00 95.75 206 PRO A CA 1
ATOM 1690 C C . PRO A 1 206 ? 18.893 -10.856 7.895 1.00 95.75 206 PRO A C 1
ATOM 1692 O O . PRO A 1 206 ? 19.474 -10.229 8.770 1.00 95.75 206 PRO A O 1
ATOM 1695 N N . ALA A 1 207 ? 19.297 -12.070 7.502 1.00 96.81 207 ALA A N 1
ATOM 1696 C CA . ALA A 1 207 ? 20.507 -12.730 7.999 1.00 96.81 207 ALA A CA 1
ATOM 1697 C C . ALA A 1 207 ? 21.803 -12.245 7.318 1.00 96.81 207 ALA A C 1
ATOM 1699 O O . ALA A 1 207 ? 22.882 -12.480 7.855 1.00 96.81 207 ALA A O 1
ATOM 1700 N N . ASP A 1 208 ? 21.700 -11.563 6.173 1.00 96.62 208 ASP A N 1
ATOM 1701 C CA . ASP A 1 208 ? 22.848 -11.082 5.392 1.00 96.62 208 ASP A CA 1
ATOM 1702 C C . ASP A 1 208 ? 23.204 -9.610 5.735 1.00 96.62 208 ASP A C 1
ATOM 1704 O O . ASP A 1 208 ? 23.935 -8.954 4.995 1.00 96.62 208 ASP A O 1
ATOM 1708 N N . ASP A 1 209 ? 22.672 -9.065 6.840 1.00 97.19 209 ASP A N 1
ATOM 1709 C CA . ASP A 1 209 ? 22.904 -7.688 7.305 1.00 97.19 209 ASP A CA 1
ATOM 1710 C C . ASP A 1 209 ? 24.334 -7.510 7.879 1.00 97.19 209 ASP A C 1
ATOM 1712 O O . ASP A 1 209 ? 24.668 -8.136 8.893 1.00 97.19 209 ASP A O 1
ATOM 1716 N N . PRO A 1 210 ? 25.181 -6.624 7.307 1.00 98.06 210 PRO A N 1
ATOM 1717 C CA . PRO A 1 210 ? 26.533 -6.358 7.810 1.00 98.06 210 PRO A CA 1
ATOM 1718 C C . PRO A 1 210 ? 26.597 -5.874 9.268 1.00 98.06 210 PRO A C 1
ATOM 1720 O O . PRO A 1 210 ? 27.620 -6.049 9.930 1.00 98.06 210 PRO A O 1
ATOM 1723 N N . ALA A 1 211 ? 25.521 -5.295 9.810 1.00 97.62 211 ALA A N 1
ATOM 1724 C CA . ALA A 1 211 ? 25.464 -4.870 11.209 1.00 97.62 211 ALA A CA 1
ATOM 1725 C C . ALA A 1 211 ? 25.398 -6.043 12.208 1.00 97.62 211 ALA A C 1
ATOM 1727 O O . ALA A 1 211 ? 25.511 -5.828 13.416 1.00 97.62 211 ALA A O 1
ATOM 1728 N N . LEU A 1 212 ? 25.225 -7.282 11.734 1.00 97.06 212 LEU A N 1
ATOM 1729 C CA . LEU A 1 212 ? 25.326 -8.487 12.562 1.00 97.06 212 LEU A CA 1
ATOM 1730 C C . LEU A 1 212 ? 26.784 -8.880 12.848 1.00 97.06 212 LEU A C 1
ATOM 1732 O O . LEU A 1 212 ? 27.043 -9.527 13.863 1.00 97.06 212 LEU A O 1
ATOM 1736 N N . SER A 1 213 ? 27.730 -8.483 11.988 1.00 97.12 213 SER A N 1
ATOM 1737 C CA . SER A 1 213 ? 29.164 -8.766 12.139 1.00 97.12 213 SER A CA 1
ATOM 1738 C C . SER A 1 213 ? 29.989 -7.540 12.551 1.00 97.12 213 SER A C 1
ATOM 1740 O O . SER A 1 213 ? 30.922 -7.691 13.340 1.00 97.12 213 SER A O 1
ATOM 1742 N N . ASP A 1 214 ? 29.639 -6.327 12.103 1.00 98.19 214 ASP A N 1
ATOM 1743 C CA . ASP A 1 214 ? 30.304 -5.092 12.540 1.00 98.19 214 ASP A CA 1
ATOM 1744 C C . ASP A 1 214 ? 29.598 -4.424 13.738 1.00 98.19 214 ASP A C 1
ATOM 1746 O O . ASP A 1 214 ? 28.568 -3.753 13.619 1.00 98.19 214 ASP A O 1
ATOM 1750 N N . LEU A 1 215 ? 30.227 -4.538 14.913 1.00 97.38 215 LEU A N 1
ATOM 1751 C CA . LEU A 1 215 ? 29.794 -3.889 16.154 1.00 97.38 215 LEU A CA 1
ATOM 1752 C C . LEU A 1 215 ? 29.861 -2.349 16.103 1.00 97.38 215 LEU A C 1
ATOM 1754 O O . LEU A 1 215 ? 29.125 -1.685 16.839 1.00 97.38 215 LEU A O 1
ATOM 1758 N N . SER A 1 216 ? 30.722 -1.769 15.260 1.00 98.25 216 SER A N 1
ATOM 1759 C CA . SER A 1 216 ? 30.839 -0.320 15.062 1.00 98.25 216 SER A CA 1
ATOM 1760 C C . SER A 1 216 ? 29.627 0.215 14.298 1.00 98.25 216 SER A C 1
ATOM 1762 O O . SER A 1 216 ? 28.916 1.094 14.801 1.00 98.25 216 SER A O 1
ATOM 1764 N N . LEU A 1 217 ? 29.314 -0.391 13.146 1.00 98.25 217 LEU A N 1
ATOM 1765 C CA . LEU A 1 217 ? 28.083 -0.148 12.396 1.00 98.25 217 LEU A CA 1
ATOM 1766 C C . LEU A 1 217 ? 26.841 -0.370 13.269 1.00 98.25 217 LEU A C 1
ATOM 1768 O O . LEU A 1 217 ? 25.988 0.515 13.340 1.00 98.25 217 LEU A O 1
ATOM 1772 N N . LEU A 1 218 ? 26.762 -1.476 14.016 1.00 98.12 218 LEU A N 1
ATOM 1773 C CA . LEU A 1 218 ? 25.644 -1.754 14.925 1.00 98.12 218 LEU A CA 1
ATOM 1774 C C . LEU A 1 218 ? 25.459 -0.657 15.987 1.00 98.12 218 LEU A C 1
ATOM 1776 O O . LEU A 1 218 ? 24.337 -0.203 16.229 1.00 98.12 218 LEU A O 1
ATOM 1780 N N . LYS A 1 219 ? 26.550 -0.187 16.608 1.00 98.31 219 LYS A N 1
ATOM 1781 C CA . LYS A 1 219 ? 26.515 0.923 17.574 1.00 98.31 219 LYS A CA 1
ATOM 1782 C C . LYS A 1 219 ? 26.053 2.226 16.914 1.00 98.31 219 LYS A C 1
ATOM 1784 O O . LYS A 1 219 ? 25.241 2.949 17.496 1.00 98.31 219 LYS A O 1
ATOM 1789 N N . LYS A 1 220 ? 26.514 2.511 15.691 1.00 98.50 220 LYS A N 1
ATOM 1790 C CA . LYS A 1 220 ? 26.094 3.691 14.923 1.00 98.50 220 LYS A CA 1
ATOM 1791 C C . LYS A 1 220 ? 24.611 3.625 14.543 1.00 98.50 220 LYS A C 1
ATOM 1793 O O . LYS A 1 220 ? 23.908 4.618 14.714 1.00 98.50 220 LYS A O 1
ATOM 1798 N N . LEU A 1 221 ? 24.110 2.469 14.110 1.00 98.25 221 LEU A N 1
ATOM 1799 C CA . LEU A 1 221 ? 22.697 2.266 13.775 1.00 98.25 221 LEU A CA 1
ATOM 1800 C C . LEU A 1 221 ? 21.777 2.389 14.999 1.00 98.25 221 LEU A C 1
ATOM 1802 O O . LEU A 1 221 ? 20.710 2.992 14.885 1.00 98.25 221 LEU A O 1
ATOM 1806 N N . ARG A 1 222 ? 22.199 1.919 16.183 1.00 98.06 222 ARG A N 1
ATOM 1807 C CA . ARG A 1 222 ? 21.465 2.140 17.447 1.00 98.06 222 ARG A CA 1
ATOM 1808 C C . ARG A 1 222 ? 21.329 3.631 17.776 1.00 98.06 222 ARG A C 1
ATOM 1810 O O . ARG A 1 222 ? 20.212 4.106 17.958 1.00 98.06 222 ARG A O 1
ATOM 1817 N N . SER A 1 223 ? 22.427 4.386 17.722 1.00 98.38 223 SER A N 1
ATOM 1818 C CA . SER A 1 223 ? 22.397 5.843 17.930 1.00 98.38 223 SER A CA 1
ATOM 1819 C C . SER A 1 223 ? 21.555 6.573 16.868 1.00 98.38 223 SER A C 1
ATOM 1821 O O . SER A 1 223 ? 20.762 7.457 17.192 1.00 98.38 223 SER A O 1
ATOM 1823 N N . ASN A 1 224 ? 21.638 6.159 15.598 1.00 98.44 224 ASN A N 1
ATOM 1824 C CA . ASN A 1 224 ? 20.774 6.691 14.540 1.00 98.44 224 ASN A CA 1
ATOM 1825 C C . ASN A 1 224 ? 19.281 6.407 14.825 1.00 98.44 224 ASN A C 1
ATOM 1827 O O . ASN A 1 224 ? 18.436 7.255 14.540 1.00 98.44 224 ASN A O 1
ATOM 1831 N N . ARG A 1 225 ? 18.943 5.244 15.404 1.00 98.25 225 ARG A N 1
ATOM 1832 C CA . ARG A 1 225 ? 17.565 4.866 15.765 1.00 98.25 225 ARG A CA 1
ATOM 1833 C C . ARG A 1 225 ? 17.012 5.695 16.926 1.00 98.25 225 ARG A C 1
ATOM 1835 O O . ARG A 1 225 ? 15.847 6.083 16.862 1.00 98.25 225 ARG A O 1
ATOM 1842 N N . GLU A 1 226 ? 17.824 5.988 17.937 1.00 98.38 226 GLU A N 1
ATOM 1843 C CA . GLU A 1 226 ? 17.473 6.889 19.048 1.00 98.38 226 GLU A CA 1
ATOM 1844 C C . GLU A 1 226 ? 17.136 8.294 18.524 1.00 98.38 226 GLU A C 1
ATOM 1846 O O . GLU A 1 226 ? 16.051 8.817 18.788 1.00 98.38 226 GLU A O 1
ATOM 1851 N N . VAL A 1 227 ? 18.013 8.863 17.686 1.00 98.50 227 VAL A N 1
ATOM 1852 C CA . VAL A 1 227 ? 17.783 10.170 17.048 1.00 98.50 227 VAL A CA 1
ATOM 1853 C C . VAL A 1 227 ? 16.535 10.144 16.161 1.00 98.50 227 VAL A C 1
ATOM 1855 O O . VAL A 1 227 ? 15.725 11.065 16.230 1.00 98.50 227 VAL A O 1
ATOM 1858 N N . ALA A 1 228 ? 16.330 9.093 15.361 1.00 98.25 228 ALA A N 1
ATOM 1859 C CA . ALA A 1 228 ? 15.149 8.970 14.506 1.00 98.25 228 ALA A CA 1
ATOM 1860 C C . ALA A 1 228 ? 13.836 8.905 15.309 1.00 98.25 228 ALA A C 1
ATOM 1862 O O . ALA A 1 228 ? 12.839 9.484 14.885 1.00 98.25 228 ALA A O 1
ATOM 1863 N N . LEU A 1 229 ? 13.826 8.238 16.470 1.00 98.25 229 LEU A N 1
ATOM 1864 C CA . LEU A 1 229 ? 12.665 8.215 17.365 1.00 98.25 229 LEU A CA 1
ATOM 1865 C C . LEU A 1 229 ? 12.370 9.599 17.957 1.00 98.25 229 LEU A C 1
ATOM 1867 O O . LEU A 1 229 ? 11.227 10.044 17.863 1.00 98.25 229 LEU A O 1
ATOM 1871 N N . SER A 1 230 ? 13.385 10.300 18.480 1.00 98.38 230 SER A N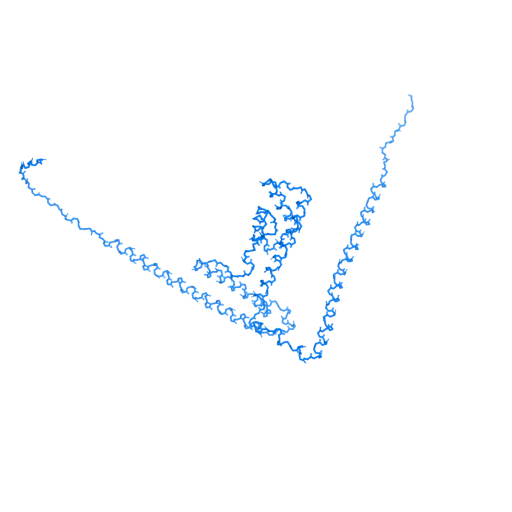 1
ATOM 1872 C CA . SER A 1 230 ? 13.218 11.672 18.989 1.00 98.38 230 SER A CA 1
ATOM 1873 C C . SER A 1 230 ? 12.682 12.596 17.900 1.00 98.38 230 SER A C 1
ATOM 1875 O O . SER A 1 230 ? 11.677 13.258 18.108 1.00 98.38 230 SER A O 1
ATOM 1877 N N . ARG A 1 231 ? 13.272 12.582 16.697 1.00 98.44 231 ARG A N 1
ATOM 1878 C CA . ARG A 1 231 ? 12.867 13.481 15.601 1.00 98.44 231 ARG A CA 1
ATOM 1879 C C . ARG A 1 231 ? 11.428 13.271 15.125 1.00 98.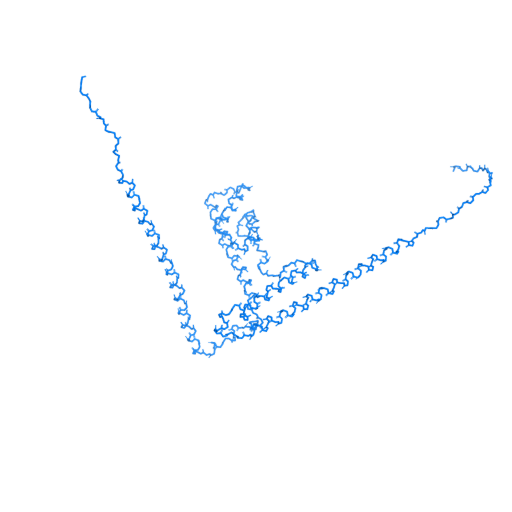44 231 ARG A C 1
ATOM 1881 O O . ARG A 1 231 ? 10.806 14.233 14.683 1.00 98.44 231 ARG A O 1
ATOM 1888 N N . LEU A 1 232 ? 10.900 12.049 15.197 1.00 98.38 232 LEU A N 1
ATOM 1889 C CA . LEU A 1 232 ? 9.491 11.778 14.895 1.00 98.38 232 LEU A CA 1
ATOM 1890 C C . LEU A 1 232 ? 8.572 12.351 15.984 1.00 98.38 232 LEU A C 1
ATOM 1892 O O . LEU A 1 232 ? 7.614 13.054 15.668 1.00 98.38 232 LEU A O 1
ATOM 1896 N N . ASP A 1 233 ? 8.891 12.099 17.253 1.00 98.25 233 ASP A N 1
ATOM 1897 C CA . ASP A 1 233 ? 8.151 12.606 18.414 1.00 98.25 233 ASP A CA 1
ATOM 1898 C C . ASP A 1 233 ? 8.185 14.149 18.497 1.00 98.25 233 ASP A C 1
ATOM 1900 O O . ASP A 1 233 ? 7.142 14.783 18.657 1.00 98.25 233 ASP A O 1
ATOM 1904 N N . ASP A 1 234 ? 9.347 14.766 18.251 1.00 98.31 234 ASP A N 1
ATOM 1905 C CA . ASP A 1 234 ? 9.544 16.219 18.146 1.00 98.31 234 ASP A CA 1
ATOM 1906 C C . ASP A 1 234 ? 8.583 16.851 17.126 1.00 98.31 234 ASP A C 1
ATOM 1908 O O . ASP A 1 234 ? 7.997 17.906 17.377 1.00 98.31 234 ASP A O 1
ATOM 1912 N N . VAL A 1 235 ? 8.409 16.215 15.959 1.00 98.38 235 VAL A N 1
ATOM 1913 C CA . VAL A 1 235 ? 7.515 16.703 14.898 1.00 98.38 235 VAL A CA 1
ATOM 1914 C C . VAL A 1 235 ? 6.052 16.559 15.309 1.00 98.38 235 VAL A C 1
ATOM 1916 O O . VAL A 1 235 ? 5.297 17.518 15.151 1.00 98.38 235 VAL A O 1
ATOM 1919 N N . ILE A 1 236 ? 5.646 15.419 15.878 1.00 98.12 236 ILE A N 1
ATOM 1920 C CA . ILE A 1 236 ? 4.268 15.220 16.355 1.00 98.12 236 ILE A CA 1
ATOM 1921 C C . ILE A 1 236 ? 3.924 16.242 17.448 1.00 98.12 236 ILE A C 1
ATOM 1923 O O . ILE A 1 236 ? 2.930 16.958 17.321 1.00 98.12 236 ILE A O 1
ATOM 1927 N N . LYS A 1 237 ? 4.781 16.396 18.464 1.00 97.94 237 LYS A N 1
ATOM 1928 C CA . LYS A 1 237 ? 4.621 17.391 19.539 1.00 97.94 237 LYS A CA 1
ATOM 1929 C C . LYS A 1 237 ? 4.546 18.819 19.003 1.00 97.94 237 LYS A C 1
ATOM 1931 O O . LYS A 1 237 ? 3.658 19.571 19.392 1.00 97.94 237 LYS A O 1
ATOM 1936 N N . LYS A 1 238 ? 5.426 19.185 18.064 1.00 98.00 238 LYS A N 1
ATOM 1937 C CA . LYS A 1 238 ? 5.447 20.512 17.427 1.00 98.00 238 LYS A CA 1
ATOM 1938 C C . LYS A 1 238 ? 4.145 20.851 16.699 1.00 98.00 238 LYS A C 1
ATOM 1940 O O . LYS A 1 238 ? 3.789 22.026 16.650 1.00 98.00 238 LYS A O 1
ATOM 1945 N N . TYR A 1 239 ? 3.460 19.872 16.108 1.00 97.69 239 TYR A N 1
ATOM 1946 C CA . TYR A 1 239 ? 2.172 20.109 15.448 1.00 97.69 239 TYR A CA 1
ATOM 1947 C C . TYR A 1 239 ? 0.974 20.012 16.402 1.00 97.69 239 TYR A C 1
ATOM 1949 O O . TYR A 1 239 ? 0.029 20.769 16.209 1.00 97.69 239 TYR A O 1
ATOM 1957 N N . ALA A 1 240 ? 1.044 19.193 17.458 1.00 97.44 240 ALA A N 1
ATOM 1958 C CA . ALA A 1 240 ? 0.042 19.179 18.527 1.00 97.44 240 ALA A CA 1
ATOM 1959 C C . ALA A 1 240 ? -0.024 20.531 19.264 1.00 97.44 240 ALA A C 1
ATOM 1961 O O . ALA A 1 240 ? -1.063 21.179 19.245 1.00 97.44 240 ALA A O 1
ATOM 1962 N N . VAL A 1 241 ? 1.110 21.032 19.775 1.00 96.88 241 VAL A N 1
ATOM 1963 C CA . VAL A 1 241 ? 1.177 22.337 20.468 1.00 96.88 241 VAL A CA 1
ATOM 1964 C C . VAL A 1 241 ? 0.689 23.478 19.567 1.00 96.88 241 VAL A C 1
ATOM 1966 O O . VAL A 1 241 ? -0.056 24.344 20.007 1.00 96.88 241 VAL A O 1
ATOM 1969 N N . LYS A 1 242 ? 1.021 23.446 18.269 1.00 96.56 242 LYS A N 1
ATOM 1970 C CA . LYS A 1 242 ? 0.504 24.423 17.296 1.00 96.56 242 LYS A CA 1
ATOM 1971 C C . LYS A 1 242 ? -1.011 24.370 17.107 1.00 96.56 242 LYS A C 1
ATOM 1973 O O . LYS A 1 242 ? -1.597 25.398 16.767 1.00 96.56 242 LYS A O 1
ATOM 1978 N N . GLN A 1 243 ? -1.631 23.200 17.249 1.00 96.00 243 GLN A N 1
ATOM 1979 C CA . GLN A 1 243 ? -3.083 23.083 17.218 1.00 96.00 243 GLN A CA 1
ATOM 1980 C C . GLN A 1 243 ? -3.671 23.717 18.483 1.00 96.00 243 GLN A C 1
ATOM 1982 O O . GLN A 1 243 ? -4.509 24.606 18.356 1.00 96.00 243 GLN A O 1
ATOM 1987 N N . ASP A 1 244 ? -3.156 23.357 19.663 1.00 94.81 244 ASP A N 1
ATOM 1988 C CA . ASP A 1 244 ? -3.584 23.912 20.956 1.00 94.81 244 ASP A CA 1
ATOM 1989 C C . ASP A 1 244 ? -3.474 25.453 20.986 1.00 94.81 244 ASP A C 1
ATOM 1991 O O . ASP A 1 244 ? -4.445 26.146 21.302 1.00 94.81 244 ASP A O 1
ATOM 1995 N N . ASP A 1 245 ? -2.329 26.003 20.555 1.00 94.31 245 ASP A N 1
ATOM 1996 C CA . ASP A 1 245 ? -2.082 27.448 20.419 1.00 94.31 245 ASP A CA 1
ATOM 1997 C C . ASP A 1 245 ? -3.108 28.131 19.497 1.00 94.31 245 ASP A C 1
ATOM 1999 O O . ASP A 1 245 ? -3.516 29.273 19.731 1.00 94.31 245 ASP A O 1
ATOM 2003 N N . THR A 1 246 ? -3.514 27.453 18.418 1.00 94.19 246 THR A N 1
ATOM 2004 C CA . THR A 1 246 ? -4.469 27.990 17.437 1.00 94.19 246 THR A CA 1
ATOM 2005 C C . THR A 1 246 ? -5.896 27.940 17.980 1.00 94.19 246 THR A C 1
ATOM 2007 O O . THR A 1 246 ? -6.640 28.913 17.837 1.00 94.19 246 THR A O 1
ATOM 2010 N N . GLU A 1 247 ? -6.276 26.850 18.650 1.00 93.06 247 GLU A N 1
ATOM 2011 C CA . GLU A 1 247 ? -7.588 26.702 19.283 1.00 93.06 247 GLU A CA 1
ATOM 2012 C C . GLU A 1 247 ? -7.784 27.694 20.443 1.00 93.06 247 GLU A C 1
ATOM 2014 O O . GLU A 1 247 ? -8.877 28.248 20.596 1.00 93.06 247 GLU A O 1
ATOM 2019 N N . GLU A 1 248 ? -6.735 27.999 21.216 1.00 91.94 248 GLU A N 1
ATOM 2020 C CA . GLU A 1 248 ? -6.782 29.045 22.246 1.00 91.94 248 GLU A CA 1
ATOM 2021 C C . GLU A 1 248 ? -6.869 30.453 21.633 1.00 91.94 248 GLU A C 1
ATOM 2023 O O . GLU A 1 248 ? -7.703 31.257 22.053 1.00 91.94 248 GLU A O 1
ATOM 2028 N N . GLN A 1 249 ? -6.098 30.753 20.580 1.00 90.31 249 GLN A N 1
ATOM 2029 C CA . GLN A 1 249 ? -6.226 32.027 19.855 1.00 90.31 249 GLN A CA 1
ATOM 2030 C C . GLN A 1 249 ? -7.627 32.217 19.258 1.00 90.31 249 GLN A C 1
ATOM 2032 O O . GLN A 1 249 ? -8.176 33.322 19.304 1.00 90.31 249 GLN A O 1
ATOM 2037 N N . GLU A 1 250 ? -8.244 31.160 18.726 1.00 91.12 250 GLU A N 1
ATOM 2038 C CA . GLU A 1 250 ? -9.644 31.207 18.306 1.00 91.12 250 GLU A CA 1
ATOM 2039 C C . GLU A 1 250 ? -10.602 31.415 19.482 1.00 91.12 250 GLU A C 1
ATOM 2041 O O . GLU A 1 250 ? -11.545 32.200 19.358 1.00 91.12 250 GLU A O 1
ATOM 2046 N N . ARG A 1 251 ? -10.370 30.768 20.631 1.00 90.94 251 ARG A N 1
ATOM 2047 C CA . ARG A 1 251 ? -11.186 30.959 21.839 1.00 90.94 251 ARG A CA 1
ATOM 2048 C C . ARG A 1 251 ? -11.154 32.413 22.310 1.00 90.94 251 ARG A C 1
ATOM 2050 O O . ARG A 1 251 ? -12.218 32.991 22.526 1.00 90.94 251 ARG A O 1
ATOM 2057 N N . ILE A 1 252 ? -9.969 33.018 22.390 1.00 91.44 252 ILE A N 1
ATOM 2058 C CA . ILE A 1 252 ? -9.782 34.427 22.766 1.00 91.44 252 ILE A CA 1
ATOM 2059 C C . ILE A 1 252 ? -10.528 35.345 21.785 1.00 91.44 252 ILE A C 1
ATOM 2061 O O . ILE A 1 252 ? -11.358 36.146 22.211 1.00 91.44 252 ILE A O 1
ATOM 2065 N N . ARG A 1 253 ? -10.352 35.163 20.467 1.00 90.81 253 ARG A N 1
ATOM 2066 C CA . ARG A 1 253 ? -11.065 35.953 19.437 1.00 90.81 253 ARG A CA 1
ATOM 2067 C C . ARG A 1 253 ? -12.591 35.828 19.531 1.00 90.81 253 ARG A C 1
ATOM 2069 O O . ARG A 1 253 ? -13.303 36.811 19.324 1.00 90.81 253 ARG A O 1
ATOM 2076 N N . ARG A 1 254 ? -13.113 34.636 19.848 1.00 90.31 254 ARG A N 1
ATOM 2077 C CA . ARG A 1 254 ? -14.556 34.406 20.063 1.00 90.31 254 ARG A CA 1
ATOM 2078 C C . ARG A 1 254 ? -15.059 35.133 21.319 1.00 90.31 254 ARG A C 1
ATOM 2080 O O . ARG A 1 254 ? -16.142 35.712 21.281 1.00 90.31 254 ARG A O 1
ATOM 2087 N N . LEU A 1 255 ? -14.276 35.157 22.400 1.00 88.31 255 LEU A N 1
ATOM 2088 C CA . LEU A 1 255 ? -14.601 35.902 23.624 1.00 88.31 255 LEU A CA 1
ATOM 2089 C C . LEU A 1 255 ? -14.584 37.422 23.393 1.00 88.31 255 LEU A C 1
ATOM 2091 O O . LEU A 1 255 ? -15.548 38.094 23.755 1.00 88.31 255 LEU A O 1
ATOM 2095 N N . GLU A 1 256 ? -13.558 37.958 22.723 1.00 86.38 256 GLU A N 1
ATOM 2096 C CA . GLU A 1 256 ? -13.480 39.383 22.362 1.00 86.38 256 GLU A CA 1
ATOM 2097 C C . GLU A 1 256 ? -14.664 39.840 21.501 1.00 86.38 256 GLU A C 1
ATOM 2099 O O . GLU A 1 256 ? -15.217 40.921 21.720 1.00 86.38 256 GLU A O 1
ATOM 2104 N N . LYS A 1 257 ? -15.071 39.019 20.522 1.00 81.12 257 LYS A N 1
ATOM 2105 C CA . LYS A 1 257 ? -16.230 39.318 19.675 1.00 81.12 257 LYS A CA 1
ATOM 2106 C C . LYS A 1 257 ? -17.525 39.341 20.493 1.00 81.12 257 LYS A C 1
ATOM 2108 O O . LYS A 1 257 ? -18.290 40.297 20.393 1.00 81.12 257 LYS A O 1
ATOM 2113 N N . ASN A 1 258 ? -17.739 38.332 21.338 1.00 74.44 258 ASN A N 1
ATOM 2114 C CA . ASN A 1 258 ? -18.934 38.232 22.179 1.00 74.44 258 ASN A CA 1
ATOM 2115 C C . ASN A 1 258 ? -18.996 39.322 23.269 1.00 74.44 258 ASN A C 1
ATOM 2117 O O . ASN A 1 258 ? -20.087 39.654 23.728 1.00 74.44 258 ASN A O 1
ATOM 2121 N N . GLY A 1 259 ? -17.854 39.888 23.681 1.00 67.75 259 GLY A N 1
ATOM 2122 C CA . GLY A 1 259 ? -17.802 41.088 24.522 1.00 67.75 259 GLY A CA 1
ATOM 2123 C C . GLY A 1 259 ? -18.332 42.319 23.783 1.00 67.75 259 GLY A C 1
ATOM 2124 O O . GLY A 1 259 ? -19.288 42.945 24.231 1.00 67.75 259 GLY A O 1
ATOM 2125 N N . LYS A 1 260 ? -17.793 42.595 22.589 1.00 59.59 260 LYS A N 1
ATOM 2126 C CA . LYS A 1 260 ? -18.164 43.759 21.757 1.00 59.59 260 LYS A CA 1
ATOM 2127 C C . LYS A 1 260 ? -19.620 43.745 21.270 1.00 59.59 260 LYS A C 1
ATOM 2129 O O . LYS A 1 260 ? -20.167 44.797 20.951 1.00 59.59 260 LYS A O 1
ATOM 2134 N N . GLU A 1 261 ? -20.271 42.582 21.225 1.00 56.03 261 GLU A N 1
ATOM 2135 C CA . GLU A 1 261 ? -21.713 42.480 20.945 1.00 56.03 261 GLU A CA 1
ATOM 2136 C C . GLU A 1 261 ? -22.600 42.815 22.164 1.00 56.03 261 GLU A C 1
ATOM 2138 O O . GLU A 1 261 ? -23.762 43.167 21.973 1.00 56.03 261 GLU A O 1
ATOM 2143 N N . LYS A 1 262 ? -22.066 42.786 23.397 1.00 53.25 262 LYS A N 1
ATOM 2144 C CA . LYS A 1 262 ? -22.776 43.202 24.626 1.00 53.25 262 LYS A CA 1
ATOM 2145 C C . LYS A 1 262 ? -22.620 44.685 24.977 1.00 53.25 262 LYS A C 1
ATOM 2147 O O . LYS A 1 262 ? -23.389 45.187 25.786 1.00 53.25 262 LYS A O 1
ATOM 2152 N N . GLU A 1 263 ? -21.658 45.382 24.376 1.00 52.59 263 GLU A N 1
ATOM 2153 C CA . GLU A 1 263 ? -21.372 46.805 24.633 1.00 52.59 263 GLU A CA 1
ATOM 2154 C C . GLU A 1 263 ? -22.090 47.766 23.662 1.00 52.59 263 GLU A C 1
ATOM 2156 O O . GLU A 1 263 ? -21.743 48.942 23.572 1.00 52.59 263 GLU A O 1
ATOM 2161 N N . LYS A 1 264 ? -23.112 47.296 22.932 1.00 43.19 264 LYS A N 1
ATOM 2162 C CA . LYS A 1 264 ? -24.013 48.171 22.164 1.00 43.19 264 LYS A CA 1
ATOM 2163 C C . LYS A 1 264 ? -25.181 48.635 23.048 1.00 43.19 264 LYS A C 1
ATOM 2165 O O . LYS A 1 264 ? -26.013 47.794 23.388 1.00 43.19 264 LYS A O 1
ATOM 2170 N N . PRO A 1 265 ? -25.287 49.929 23.404 1.00 43.28 265 PRO A N 1
ATOM 2171 C CA . PRO A 1 265 ? -26.408 50.428 24.195 1.00 43.28 265 PRO A CA 1
ATOM 2172 C C . PRO A 1 265 ? -27.704 50.506 23.372 1.00 43.28 265 PRO A C 1
ATOM 2174 O O . PRO A 1 265 ? -27.684 50.858 22.191 1.00 43.28 265 PRO A O 1
ATOM 2177 N N . GLU A 1 266 ? -28.843 50.243 24.017 1.00 49.91 266 GLU A N 1
ATOM 2178 C CA . GLU A 1 266 ? -30.151 50.675 23.517 1.00 49.91 266 GLU A CA 1
ATOM 2179 C C . GLU A 1 266 ? -30.370 52.158 23.856 1.00 49.91 266 GLU A C 1
ATOM 2181 O O . GLU A 1 266 ? -30.827 52.492 24.946 1.00 49.91 266 GLU A O 1
ATOM 2186 N N . GLU A 1 267 ? -30.110 53.057 22.907 1.00 41.28 267 GLU A N 1
ATOM 2187 C CA . GLU A 1 267 ? -30.592 54.443 22.969 1.00 41.28 267 GLU A CA 1
ATOM 2188 C C . GLU A 1 267 ? -31.333 54.789 21.672 1.00 41.28 267 GLU A C 1
ATOM 2190 O O . GLU A 1 267 ? -30.771 54.711 20.580 1.00 41.28 267 GLU A O 1
ATOM 2195 N N . GLY A 1 268 ? -32.625 55.133 21.769 1.00 41.62 268 GLY A N 1
ATOM 2196 C CA . GLY A 1 268 ? -33.446 55.317 20.562 1.00 41.62 268 GLY A CA 1
ATOM 2197 C C . GLY A 1 268 ? -34.917 55.717 20.721 1.00 41.62 268 GLY A C 1
ATOM 2198 O O . GLY A 1 268 ? -35.644 55.681 19.730 1.00 41.62 268 GLY A O 1
ATOM 2199 N N . LYS A 1 269 ? -35.395 56.102 21.915 1.00 39.44 269 LYS A N 1
ATOM 2200 C CA . LYS A 1 269 ? -36.752 56.662 22.102 1.00 39.44 269 LYS A CA 1
ATOM 2201 C C . LYS A 1 269 ? -36.766 57.861 23.051 1.00 39.44 269 LYS A C 1
ATOM 2203 O O . LYS A 1 269 ? -37.142 57.752 24.213 1.00 39.44 269 LYS A O 1
ATOM 2208 N N . GLN A 1 270 ? -36.397 59.024 22.521 1.00 38.22 270 GLN A N 1
ATOM 2209 C CA . GLN A 1 270 ? -36.703 60.307 23.155 1.00 38.22 270 GLN A CA 1
ATOM 2210 C C . GLN A 1 270 ? -38.200 60.613 22.991 1.00 38.22 270 GLN A C 1
ATOM 2212 O O . GLN A 1 270 ? -38.690 60.728 21.869 1.00 38.22 270 GLN A O 1
ATOM 2217 N N . THR A 1 271 ? -38.927 60.779 24.095 1.00 38.06 271 THR A N 1
ATOM 2218 C CA . THR A 1 271 ? -40.275 61.365 24.091 1.00 38.06 271 THR A CA 1
ATOM 2219 C C . THR A 1 271 ? -40.174 62.858 24.383 1.00 38.06 271 THR A C 1
ATOM 2221 O O . THR A 1 271 ? -39.949 63.255 25.527 1.00 38.06 271 THR A O 1
ATOM 2224 N N . SER A 1 272 ? -40.335 63.693 23.357 1.00 41.44 272 SER A N 1
ATOM 2225 C CA . SER A 1 272 ? -40.415 65.148 23.510 1.00 41.44 272 SER A CA 1
ATOM 2226 C C . SER A 1 272 ? -41.681 65.547 24.272 1.00 41.44 272 SER A C 1
ATOM 2228 O O . SER A 1 272 ? -42.784 65.178 23.868 1.00 41.44 272 SER A O 1
ATOM 2230 N N . GLN A 1 273 ? -41.533 66.330 25.341 1.00 44.31 273 GLN A N 1
ATOM 2231 C CA . GLN A 1 273 ? -42.660 66.977 26.016 1.00 44.31 273 GLN A CA 1
ATOM 2232 C C . GLN A 1 273 ? -43.282 68.065 25.130 1.00 44.31 273 GLN A C 1
ATOM 2234 O O . GLN A 1 273 ? -42.567 68.784 24.434 1.00 44.31 273 GLN A O 1
ATOM 2239 N N . VAL A 1 274 ? -44.595 68.256 25.260 1.00 43.44 274 VAL A N 1
ATOM 2240 C CA . VAL A 1 274 ? -45.276 69.523 24.964 1.00 43.44 274 VAL A CA 1
ATOM 2241 C C . VAL A 1 274 ? -46.231 69.793 26.126 1.00 43.44 274 VAL A C 1
ATOM 2243 O O . VAL A 1 274 ? -47.050 68.936 26.450 1.00 43.44 274 VAL A O 1
ATOM 2246 N N . ASN A 1 275 ? -46.106 70.960 26.759 1.00 40.28 275 ASN A N 1
ATOM 2247 C CA . ASN A 1 275 ? -47.102 71.478 27.700 1.00 40.28 275 ASN A CA 1
ATOM 2248 C C . ASN A 1 275 ? -48.121 72.327 26.925 1.00 40.28 275 ASN A C 1
ATOM 2250 O O . ASN A 1 275 ? -47.726 73.068 26.022 1.00 40.28 275 ASN A O 1
ATOM 2254 N N . GLY A 1 276 ? -49.395 72.244 27.310 1.00 35.97 276 GLY A N 1
ATOM 2255 C CA . GLY A 1 276 ? -50.517 72.967 26.704 1.00 35.97 276 GLY A CA 1
ATOM 2256 C C . GLY A 1 276 ? -51.839 72.475 27.266 1.00 35.97 276 GLY A C 1
ATOM 2257 O O . GLY A 1 276 ? -52.453 71.623 26.593 1.00 35.97 276 GLY A O 1
#

Organism: Nothobranchius kuhntae (NCBI:txid321403)

Radius of gyration: 39.37 Å; chains: 1; bounding box: 89×126×102 Å

pLDDT: mean 85.9, std 20.0, range [30.7, 98.5]